Protein AF-X0VGV2-F1 (afdb_monomer_lite)

pLDDT: mean 83.49, std 17.18, range [35.47, 98.44]

InterPro domains:
  IPR028081 Leucine-binding protein domain [PF13458] (137-254)
  IPR028082 Periplasmic binding protein-like I [SSF53822] (136-254)

Secondary structure (DSSP, 8-state):
---TT-TTS-------TT-------SSS------SSS-----TTSEESPPPBT-EEEEEE-S-TTEEHHHHHHTT-TT-EEEEEEE-TTT--EEEEETT-TTT----EE-TT-EEEEEE----PPPP--TTB-SSEEEEEEEE--SHHHHHHHTHHHHHHHHHHHHHHHHH-SBTTBEEEEEEEE-TT-HHHHHHHHHIIIIIS--SEEES-B-HHHHHTTHHHHHHTT--EEEEB---THHHH-TTT-TTEEES--

Organism: NCBI:txid412755

Structure (mmCIF, N/CA/C/O backbone):
data_AF-X0VGV2-F1
#
_entry.id   AF-X0VGV2-F1
#
loop_
_atom_site.group_PDB
_atom_site.id
_atom_site.type_symbol
_atom_site.label_atom_id
_atom_site.label_alt_id
_atom_site.label_comp_id
_atom_site.label_asym_id
_atom_site.label_entity_id
_atom_site.label_seq_id
_atom_site.pdbx_PDB_ins_code
_atom_site.Cartn_x
_atom_site.Cartn_y
_atom_site.Cartn_z
_atom_site.occupancy
_atom_site.B_iso_or_equiv
_atom_site.auth_seq_id
_atom_site.auth_comp_id
_atom_site.auth_asym_id
_atom_site.auth_atom_id
_atom_site.pdbx_PDB_model_num
ATOM 1 N N . ARG A 1 1 ? -24.777 -25.780 11.618 1.00 63.53 1 ARG A N 1
ATOM 2 C CA . ARG A 1 1 ? -25.845 -24.774 11.846 1.00 63.53 1 ARG A CA 1
ATOM 3 C C . ARG A 1 1 ? -27.130 -25.496 12.262 1.00 63.53 1 ARG A C 1
ATOM 5 O O . ARG A 1 1 ? -27.441 -26.516 11.657 1.00 63.53 1 ARG A O 1
ATOM 12 N N . TYR A 1 2 ? -27.837 -25.014 13.288 1.00 70.81 2 TYR A N 1
ATOM 13 C CA . TYR A 1 2 ? -29.092 -25.603 13.784 1.00 70.81 2 TYR A CA 1
ATOM 14 C C . TYR A 1 2 ? -30.207 -24.555 13.765 1.00 70.81 2 TYR A C 1
ATOM 16 O O . TYR A 1 2 ? -30.016 -23.453 14.274 1.00 70.81 2 TYR A O 1
ATOM 24 N N . PHE A 1 3 ? -31.364 -24.909 13.208 1.00 62.25 3 PHE A N 1
ATOM 25 C CA . PHE A 1 3 ? -32.570 -24.088 13.199 1.00 62.25 3 PHE A CA 1
ATOM 26 C C . PHE A 1 3 ? -33.705 -24.861 13.876 1.00 62.25 3 PHE A C 1
ATOM 28 O O . PHE A 1 3 ? -34.103 -25.940 13.428 1.00 62.25 3 PHE A O 1
ATOM 35 N N . ARG A 1 4 ? -34.255 -24.308 14.964 1.00 69.75 4 ARG A N 1
ATOM 36 C CA . ARG A 1 4 ? -35.332 -24.959 15.722 1.00 69.75 4 ARG A CA 1
ATOM 37 C C . ARG A 1 4 ? -36.544 -25.212 14.816 1.00 69.75 4 ARG A C 1
ATOM 39 O O . ARG A 1 4 ? -37.095 -24.278 14.245 1.00 69.75 4 ARG A O 1
ATOM 46 N N . GLY A 1 5 ? -36.967 -26.474 14.709 1.00 71.75 5 GLY A N 1
ATOM 47 C CA . GLY A 1 5 ? -38.146 -26.876 13.929 1.00 71.75 5 GLY A CA 1
ATOM 48 C C . GLY A 1 5 ? -37.950 -26.915 12.408 1.00 71.75 5 GLY A C 1
ATOM 49 O O . GLY A 1 5 ? -38.933 -27.070 11.691 1.00 71.75 5 GLY A O 1
ATOM 50 N N . ARG A 1 6 ? -36.711 -26.778 11.912 1.00 72.88 6 ARG A N 1
ATOM 51 C CA . ARG A 1 6 ? -36.379 -26.782 10.477 1.00 72.88 6 ARG A CA 1
ATOM 52 C C . ARG A 1 6 ? -35.275 -27.818 10.173 1.00 72.88 6 ARG A C 1
ATOM 54 O O . ARG A 1 6 ? -34.121 -27.437 9.937 1.00 72.88 6 ARG A O 1
ATOM 61 N N . PRO A 1 7 ? -35.567 -29.131 10.266 1.00 75.00 7 PRO A N 1
ATOM 62 C CA . PRO A 1 7 ? -34.566 -30.187 10.084 1.00 75.00 7 PRO A CA 1
ATOM 63 C C . PRO A 1 7 ? -33.981 -30.231 8.663 1.00 75.00 7 PRO A C 1
ATOM 65 O O . PRO A 1 7 ? -32.850 -30.658 8.484 1.00 75.00 7 PRO A O 1
ATOM 68 N N . GLU A 1 8 ? -34.705 -29.739 7.660 1.00 68.19 8 GLU A N 1
ATOM 69 C CA . GLU A 1 8 ? -34.309 -29.755 6.249 1.00 68.19 8 GLU A CA 1
ATOM 70 C C . GLU A 1 8 ? -33.208 -28.745 5.883 1.00 68.19 8 GLU A C 1
ATOM 72 O O . GLU A 1 8 ? -32.569 -28.875 4.844 1.00 68.19 8 GLU A O 1
ATOM 77 N N . ILE A 1 9 ? -32.962 -27.754 6.745 1.00 64.50 9 ILE A N 1
ATOM 78 C CA . ILE A 1 9 ? -31.883 -26.757 6.601 1.00 64.50 9 ILE A CA 1
ATOM 79 C C . ILE A 1 9 ? -30.892 -26.788 7.774 1.00 64.50 9 ILE A C 1
ATOM 81 O O . ILE A 1 9 ? -29.965 -25.978 7.840 1.00 64.50 9 ILE A O 1
ATOM 85 N N . SER A 1 10 ? -31.086 -27.714 8.716 1.00 67.62 10 SER A N 1
ATOM 86 C CA . SER A 1 10 ? -30.201 -27.911 9.862 1.00 67.62 10 SER A CA 1
ATOM 87 C C . SER A 1 10 ? -29.190 -29.007 9.546 1.00 67.62 10 SER A C 1
ATOM 89 O O . SER A 1 10 ? -29.565 -30.133 9.246 1.00 67.62 10 SER A O 1
ATOM 91 N N . ASN A 1 11 ? -27.900 -28.690 9.643 1.00 74.00 11 ASN A N 1
ATOM 92 C CA . ASN A 1 11 ? -26.808 -29.640 9.396 1.00 74.00 11 ASN A CA 1
ATOM 93 C C . ASN A 1 11 ? -25.918 -29.881 10.627 1.00 74.00 11 ASN A C 1
ATOM 95 O O . ASN A 1 11 ? -24.907 -30.567 10.532 1.00 74.00 11 ASN A O 1
ATOM 99 N N . LEU A 1 12 ? -26.275 -29.305 11.779 1.00 73.94 12 LEU A N 1
ATOM 100 C CA . LEU A 1 12 ? -25.664 -29.618 13.070 1.00 73.94 12 LEU A CA 1
ATOM 101 C C . LEU A 1 12 ? -26.479 -30.731 13.737 1.00 73.94 12 LEU A C 1
ATOM 103 O O . LEU A 1 12 ? -27.547 -30.460 14.284 1.00 73.94 12 LEU A O 1
ATOM 107 N N . ALA A 1 13 ? -26.004 -31.971 13.624 1.00 62.53 13 ALA A N 1
ATOM 108 C CA . ALA A 1 13 ? -26.697 -33.159 14.129 1.00 62.53 13 ALA A CA 1
ATOM 109 C C . ALA A 1 13 ? -26.211 -33.601 15.522 1.00 62.53 13 ALA A C 1
ATOM 111 O O . ALA A 1 13 ? -26.979 -34.190 16.278 1.00 62.53 13 ALA A O 1
ATOM 112 N N . THR A 1 14 ? -24.959 -33.298 15.868 1.00 64.94 14 THR A N 1
ATOM 113 C CA . THR A 1 14 ? -24.331 -33.617 17.156 1.00 64.94 14 THR A CA 1
ATOM 114 C C . THR A 1 14 ? -23.501 -32.432 17.639 1.00 64.94 14 THR A C 1
ATOM 116 O O . THR A 1 14 ? -23.077 -31.594 16.840 1.00 64.94 14 THR A O 1
ATOM 119 N N . LEU A 1 15 ? -23.308 -32.354 18.954 1.00 62.09 15 LEU A N 1
ATOM 120 C CA . LEU A 1 15 ? -22.362 -31.453 19.598 1.00 62.09 15 LEU A CA 1
ATOM 121 C C . LEU A 1 15 ? -21.407 -32.306 20.418 1.00 62.09 15 LEU A C 1
ATOM 123 O O . LEU A 1 15 ? -21.842 -33.041 21.305 1.00 62.09 15 LEU A O 1
ATOM 127 N N . ASP A 1 16 ? -20.127 -32.217 20.088 1.00 60.12 16 ASP A N 1
ATOM 128 C CA . ASP A 1 16 ? -19.075 -32.925 20.801 1.00 60.12 16 ASP A CA 1
ATOM 129 C C . ASP A 1 16 ? -18.570 -32.084 21.974 1.00 60.12 16 ASP A C 1
ATOM 131 O O . ASP A 1 16 ? -18.647 -30.850 21.976 1.00 60.12 16 ASP A O 1
ATOM 135 N N . ASN A 1 17 ? -18.030 -32.760 22.985 1.00 40.38 17 ASN A N 1
ATOM 136 C CA . ASN A 1 17 ? -17.478 -32.091 24.154 1.00 40.38 17 ASN A CA 1
ATOM 137 C C . ASN A 1 17 ? -16.342 -31.132 23.734 1.00 40.38 17 ASN A C 1
ATOM 139 O O . ASN A 1 17 ? -15.403 -31.549 23.057 1.00 40.38 17 ASN A O 1
ATOM 143 N N . GLY A 1 18 ? -16.438 -29.856 24.121 1.00 39.56 18 GLY A N 1
ATOM 144 C CA . GLY A 1 18 ? -15.476 -28.804 23.758 1.00 39.56 18 GLY A CA 1
ATOM 145 C C . GLY A 1 18 ? -15.794 -28.002 22.485 1.00 39.56 18 GLY A C 1
ATOM 146 O O . GLY A 1 18 ? -15.019 -27.117 22.128 1.00 39.56 18 GLY A O 1
ATOM 147 N N . GLN A 1 19 ? -16.914 -28.253 21.796 1.00 44.44 19 GLN A N 1
ATOM 148 C CA . GLN A 1 19 ? -17.344 -27.418 20.666 1.00 44.44 19 GLN A CA 1
ATOM 149 C C . GLN A 1 19 ? -18.060 -26.139 21.136 1.00 44.44 19 GLN A C 1
ATOM 151 O O . GLN A 1 19 ? -19.092 -26.199 21.803 1.00 44.44 19 GLN A O 1
ATOM 156 N N . GLY A 1 20 ? -17.540 -24.972 20.740 1.00 46.06 20 GLY A N 1
ATOM 157 C CA . GLY A 1 20 ? -18.197 -23.676 20.941 1.00 46.06 20 GLY A CA 1
ATOM 158 C C . GLY A 1 20 ? -19.318 -23.440 19.923 1.00 46.06 20 GLY A C 1
ATOM 159 O O . GLY A 1 20 ? -19.138 -23.666 18.726 1.00 46.06 20 GLY A O 1
ATOM 160 N N . VAL A 1 21 ? -20.482 -22.973 20.384 1.00 50.34 21 VAL A N 1
ATOM 161 C CA . VAL A 1 21 ? -21.659 -22.725 19.536 1.00 50.34 21 VAL A CA 1
ATOM 162 C C . VAL A 1 21 ? -22.118 -21.282 19.690 1.00 50.34 21 VAL A C 1
ATOM 164 O O . VAL A 1 21 ? -22.370 -20.821 20.798 1.00 50.34 21 VAL A O 1
ATOM 167 N N . ILE A 1 22 ? -22.302 -20.589 18.566 1.00 50.56 22 ILE A N 1
ATOM 168 C CA . ILE A 1 22 ? -22.994 -19.297 18.533 1.00 50.56 22 ILE A CA 1
ATOM 169 C C . ILE A 1 22 ? -24.494 -19.576 18.420 1.00 50.56 22 ILE A C 1
ATOM 171 O O . ILE A 1 22 ? -24.971 -20.038 17.380 1.00 50.56 22 ILE A O 1
ATOM 175 N N . ALA A 1 23 ? -25.233 -19.318 19.498 1.00 54.75 23 ALA A N 1
ATOM 176 C CA . ALA A 1 23 ? -26.686 -19.426 19.535 1.00 54.75 23 ALA A CA 1
ATOM 177 C C . ALA A 1 23 ? -27.315 -18.030 19.419 1.00 54.75 23 ALA A C 1
ATOM 179 O O . ALA A 1 23 ? -27.226 -17.219 20.336 1.00 54.75 23 ALA A O 1
ATOM 180 N N . LEU A 1 24 ? -27.973 -17.752 18.293 1.00 50.91 24 LEU A N 1
ATOM 181 C CA . LEU A 1 24 ? -28.773 -16.539 18.120 1.00 50.91 24 LEU A CA 1
ATOM 182 C C . LEU A 1 24 ? -30.154 -16.783 18.745 1.00 50.91 24 LEU A C 1
ATOM 184 O O . LEU A 1 24 ? -31.046 -17.353 18.116 1.00 50.91 24 LEU A O 1
ATOM 188 N N . GLY A 1 25 ? -30.296 -16.443 20.025 1.00 48.75 25 GLY A N 1
ATOM 189 C CA . GLY A 1 25 ? -31.553 -16.561 20.761 1.00 48.75 25 GLY A CA 1
ATOM 190 C C . GLY A 1 25 ? -32.413 -15.304 20.637 1.00 48.75 25 GLY A C 1
ATOM 191 O O . GLY A 1 25 ? -31.921 -14.187 20.757 1.00 48.75 25 GLY A O 1
ATOM 192 N N . SER A 1 26 ? -33.725 -15.468 20.474 1.00 45.22 26 SER A N 1
ATOM 193 C CA . SER A 1 26 ? -34.682 -14.397 20.757 1.00 45.22 26 SER A CA 1
ATOM 194 C C . SER A 1 26 ? -34.851 -14.286 22.277 1.00 45.22 26 SER A C 1
ATOM 196 O O . SER A 1 26 ? -35.517 -15.132 22.867 1.00 45.22 26 SER A O 1
ATOM 198 N N . ARG A 1 27 ? -34.223 -13.265 22.878 1.00 45.03 27 ARG A N 1
ATOM 199 C CA . ARG A 1 27 ? -34.299 -12.840 24.295 1.00 45.03 27 ARG A CA 1
ATOM 200 C C . ARG A 1 27 ? -34.167 -13.961 25.348 1.00 45.03 27 ARG A C 1
ATOM 202 O O . ARG A 1 27 ? -35.147 -14.614 25.680 1.00 45.03 27 ARG A O 1
ATOM 209 N N . VAL A 1 28 ? -32.956 -14.090 25.905 1.00 38.81 28 VAL A N 1
ATOM 210 C CA . VAL A 1 28 ? -32.558 -14.281 27.327 1.00 38.81 28 VAL A CA 1
ATOM 211 C C . VAL A 1 28 ? -31.182 -14.971 27.373 1.00 38.81 28 VAL A C 1
ATOM 213 O O . VAL A 1 28 ? -30.987 -16.006 26.746 1.00 38.81 28 VAL A O 1
ATOM 216 N N . SER A 1 29 ? -30.270 -14.347 28.129 1.00 37.69 29 SER A N 1
ATOM 217 C CA . SER A 1 29 ? -28.998 -14.822 28.704 1.00 37.69 29 SER A CA 1
ATOM 218 C C . SER A 1 29 ? -28.114 -15.738 27.849 1.00 37.69 29 SER A C 1
ATOM 220 O O . SER A 1 29 ? -28.292 -16.954 27.810 1.00 37.69 29 SER A O 1
ATOM 222 N N . ALA A 1 30 ? -27.073 -15.150 27.253 1.00 38.81 30 ALA A N 1
ATOM 223 C CA . ALA A 1 30 ? -25.928 -15.901 26.755 1.00 38.81 30 ALA A CA 1
ATOM 224 C C . ALA A 1 30 ? -25.174 -16.531 27.939 1.00 38.81 30 ALA A C 1
ATOM 226 O O . ALA A 1 30 ? -24.696 -15.826 28.824 1.00 38.81 30 ALA A O 1
ATOM 227 N N . ALA A 1 31 ? -25.075 -17.858 27.948 1.00 35.47 31 ALA A N 1
ATOM 228 C CA . ALA A 1 31 ? -24.079 -18.581 28.723 1.00 35.47 31 ALA A CA 1
ATOM 229 C C . ALA A 1 31 ? -23.000 -19.047 27.741 1.00 35.47 31 ALA A C 1
ATOM 231 O O . ALA A 1 31 ? -23.258 -19.934 26.927 1.00 35.47 31 ALA A O 1
ATOM 232 N N . SER A 1 32 ? -21.813 -18.440 27.787 1.00 40.12 32 SER A N 1
ATOM 233 C CA . SER A 1 32 ? -20.604 -19.076 27.267 1.00 40.12 32 SER A CA 1
ATOM 234 C C . SER A 1 32 ? -19.880 -19.740 28.438 1.00 40.12 32 SER A C 1
ATOM 236 O O . SER A 1 32 ? -19.826 -19.206 29.542 1.00 40.12 32 SER A O 1
ATOM 238 N N . ILE A 1 33 ? -19.377 -20.949 28.212 1.00 37.91 33 ILE A N 1
ATOM 239 C CA . ILE A 1 33 ? -18.476 -21.653 29.126 1.00 37.91 33 ILE A CA 1
ATOM 240 C C . ILE A 1 33 ? -17.206 -21.873 28.321 1.00 37.91 33 ILE A C 1
ATOM 242 O O . ILE A 1 33 ? -17.217 -22.634 27.354 1.00 37.91 33 ILE A O 1
ATOM 246 N N . VAL A 1 34 ? -16.134 -21.176 28.685 1.00 36.59 34 VAL A N 1
ATOM 247 C CA . VAL A 1 34 ? -14.794 -21.439 28.164 1.00 36.59 34 VAL A CA 1
ATOM 248 C C . VAL A 1 34 ? -13.894 -21.687 29.368 1.00 36.59 34 VAL A C 1
ATOM 250 O O . VAL A 1 34 ? -13.541 -20.755 30.078 1.00 36.59 34 VAL A O 1
ATOM 253 N N . ASN A 1 35 ? -13.525 -22.961 29.543 1.00 36.19 35 ASN A N 1
ATOM 254 C CA . ASN A 1 35 ? -12.586 -23.500 30.533 1.00 36.19 35 ASN A CA 1
ATOM 255 C C . ASN A 1 35 ? -13.030 -23.385 32.006 1.00 36.19 35 ASN A C 1
ATOM 257 O O . ASN A 1 35 ? -13.798 -22.511 32.375 1.00 36.19 35 ASN A O 1
ATOM 261 N N . ASP A 1 36 ? -12.546 -24.297 32.852 1.00 37.59 36 ASP A N 1
ATOM 262 C CA . ASP A 1 36 ? -12.883 -24.442 34.283 1.00 37.59 36 ASP A CA 1
ATOM 263 C C . ASP A 1 36 ? -12.495 -23.239 35.187 1.00 37.59 36 ASP A C 1
ATOM 265 O O . ASP A 1 36 ? -12.434 -23.372 36.410 1.00 37.59 36 ASP A O 1
ATOM 269 N N . GLU A 1 37 ? -12.246 -22.050 34.628 1.00 38.56 37 GLU A N 1
ATOM 270 C CA . GLU A 1 37 ? -12.210 -20.807 35.400 1.00 38.56 37 GLU A CA 1
ATOM 271 C C . GLU A 1 37 ? -13.600 -20.153 35.391 1.00 38.56 37 GLU A C 1
ATOM 273 O O . GLU A 1 37 ? -14.218 -20.019 34.333 1.00 38.56 37 GLU A O 1
ATOM 278 N N . PRO A 1 38 ? -14.128 -19.713 36.549 1.00 40.09 38 PRO A N 1
ATOM 279 C CA . PRO A 1 38 ? -15.381 -18.977 36.565 1.00 40.09 38 PRO A CA 1
ATOM 280 C C . PRO A 1 38 ? -15.227 -17.729 35.695 1.00 40.09 38 PRO A C 1
ATOM 282 O O . PRO A 1 38 ? -14.275 -16.967 35.879 1.00 40.09 38 PRO A O 1
ATOM 285 N N . LEU A 1 39 ? -16.183 -17.519 34.776 1.00 43.16 39 LEU A N 1
ATOM 286 C CA . LEU A 1 39 ? -16.395 -16.242 34.094 1.00 43.16 39 LEU A CA 1
ATOM 287 C C . LEU A 1 39 ? -16.129 -15.132 35.111 1.00 43.16 39 LEU A C 1
ATOM 289 O O . LEU A 1 39 ? -16.833 -15.047 36.124 1.00 43.16 39 LEU A O 1
ATOM 293 N N . ARG A 1 40 ? -15.103 -14.304 34.885 1.00 45.56 40 ARG A N 1
ATOM 294 C CA . ARG A 1 40 ? -14.938 -13.074 35.660 1.00 45.56 40 ARG A CA 1
ATOM 295 C C . ARG A 1 40 ? -16.117 -12.183 35.293 1.00 45.56 40 ARG A C 1
ATOM 297 O O . ARG A 1 40 ? -16.042 -11.397 34.358 1.00 45.56 40 ARG A O 1
ATOM 304 N N . ALA A 1 41 ? -17.234 -12.369 35.987 1.00 43.00 41 ALA A N 1
ATOM 305 C CA . ALA A 1 41 ? -18.396 -11.516 35.888 1.00 43.00 41 ALA A CA 1
ATOM 306 C C . ALA A 1 41 ? -17.982 -10.141 36.415 1.00 43.00 41 ALA A C 1
ATOM 308 O O . ALA A 1 41 ? -18.003 -9.887 37.620 1.00 43.00 41 ALA A O 1
ATOM 309 N N . ALA A 1 42 ? -17.542 -9.262 35.519 1.00 51.00 42 ALA A N 1
ATOM 310 C CA . ALA A 1 42 ? -17.493 -7.850 35.824 1.00 51.00 42 ALA A CA 1
ATOM 311 C C . ALA A 1 42 ? -18.952 -7.411 35.968 1.00 51.00 42 ALA A C 1
ATOM 313 O O . ALA A 1 42 ? -19.702 -7.421 34.998 1.00 51.00 42 ALA A O 1
ATOM 314 N N . ALA A 1 43 ? -19.373 -7.068 37.187 1.00 56.94 43 ALA A N 1
ATOM 315 C CA . ALA A 1 43 ? -20.744 -6.630 37.467 1.00 56.94 43 ALA A CA 1
ATOM 316 C C . ALA A 1 43 ? -21.156 -5.362 36.682 1.00 56.94 43 ALA A C 1
ATOM 318 O O . ALA A 1 43 ? -22.321 -4.996 36.721 1.00 56.94 43 ALA A O 1
ATOM 319 N N . ASN A 1 44 ? -20.199 -4.721 35.999 1.00 76.75 44 ASN A N 1
ATOM 320 C CA . ASN A 1 44 ? -20.356 -3.682 34.985 1.00 76.75 44 ASN A CA 1
ATOM 321 C C . ASN A 1 44 ? -19.102 -3.696 34.093 1.00 76.75 44 ASN A C 1
ATOM 323 O O . ASN A 1 44 ? -18.121 -3.010 34.388 1.00 76.75 44 ASN A O 1
ATOM 327 N N . GLY A 1 45 ? -19.082 -4.532 33.056 1.00 85.25 45 GLY A N 1
ATOM 328 C CA . GLY A 1 45 ? -17.921 -4.633 32.174 1.00 85.25 45 GLY A CA 1
ATOM 329 C C . GLY A 1 45 ? -18.064 -5.661 31.060 1.00 85.25 45 GLY A C 1
ATOM 330 O O . GLY A 1 45 ? -19.110 -6.292 30.897 1.00 85.25 45 GLY A O 1
ATOM 331 N N . MET A 1 46 ? -16.995 -5.820 30.285 1.00 86.00 46 MET A N 1
ATOM 332 C CA . MET A 1 46 ? -16.919 -6.804 29.218 1.00 86.00 46 MET A CA 1
ATOM 333 C C . MET A 1 46 ? -16.720 -8.212 29.785 1.00 86.00 46 MET A C 1
ATOM 335 O O . MET A 1 46 ? -15.834 -8.457 30.606 1.00 86.00 46 MET A O 1
ATOM 339 N N . LEU A 1 47 ? -17.544 -9.147 29.324 1.00 83.81 47 LEU A N 1
ATOM 340 C CA . LEU A 1 47 ? -17.427 -10.570 29.618 1.00 83.81 47 LEU A CA 1
ATOM 341 C C . LEU A 1 47 ? -16.649 -11.257 28.494 1.00 83.81 47 LEU A C 1
ATOM 343 O O . LEU A 1 47 ? -16.879 -10.946 27.330 1.00 83.81 47 LEU A O 1
ATOM 347 N N . ASP A 1 48 ? -15.784 -12.211 28.846 1.00 80.38 48 ASP A N 1
ATOM 348 C CA . ASP A 1 48 ? -14.946 -12.982 27.906 1.00 80.38 48 ASP A CA 1
ATOM 349 C C . ASP A 1 48 ? -13.990 -12.115 27.062 1.00 80.38 48 ASP A C 1
ATOM 351 O O . ASP A 1 48 ? -13.932 -12.185 25.834 1.00 80.38 48 ASP A O 1
ATOM 355 N N . CYS A 1 49 ? -13.235 -11.250 27.744 1.00 84.44 49 CYS A N 1
ATOM 356 C CA . CYS A 1 49 ? -12.208 -10.420 27.121 1.00 84.44 49 CYS A CA 1
ATOM 357 C C . CYS A 1 49 ? -11.197 -11.253 26.314 1.00 84.44 49 CYS A C 1
ATOM 359 O O . CYS A 1 49 ? -10.733 -12.293 26.794 1.00 84.44 49 CYS A O 1
ATOM 361 N N . PRO A 1 50 ? -10.798 -10.793 25.114 1.00 82.75 50 PRO A N 1
ATOM 362 C CA . PRO A 1 50 ? -9.907 -11.561 24.264 1.00 82.75 50 PRO A CA 1
ATOM 363 C C . PRO A 1 50 ? -8.500 -11.666 24.853 1.00 82.75 50 PRO A C 1
ATOM 365 O O . PRO A 1 50 ? -7.961 -10.722 25.428 1.00 82.75 50 PRO A O 1
ATOM 368 N N . GLN A 1 51 ? -7.871 -12.820 24.643 1.00 78.44 51 GLN A N 1
ATOM 369 C CA . GLN A 1 51 ? -6.444 -12.988 24.903 1.00 78.44 51 GLN A CA 1
ATOM 370 C C . GLN A 1 51 ? -5.613 -12.306 23.809 1.00 78.44 51 GLN A C 1
ATOM 372 O O . GLN A 1 51 ? -6.056 -12.168 22.667 1.00 78.4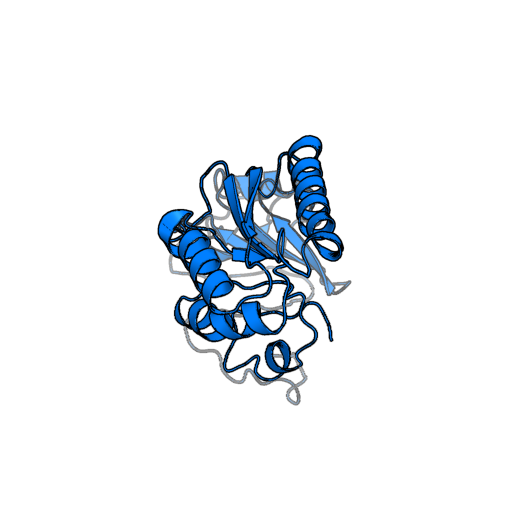4 51 GLN A O 1
ATOM 377 N N . ALA A 1 52 ? -4.373 -11.944 24.138 1.00 80.12 52 ALA A N 1
ATOM 378 C CA . ALA A 1 52 ? -3.445 -11.316 23.202 1.00 80.12 52 ALA A CA 1
ATOM 379 C C . ALA A 1 52 ? -3.318 -12.108 21.884 1.00 80.12 52 ALA A C 1
ATOM 381 O O . ALA A 1 52 ? -2.962 -13.290 21.879 1.00 80.12 52 ALA A O 1
ATOM 382 N N . GLY A 1 53 ? -3.629 -11.461 20.757 1.00 76.19 53 GLY A N 1
ATOM 383 C CA . GLY A 1 53 ? -3.567 -12.054 19.418 1.00 76.19 53 GLY A CA 1
ATOM 384 C C . GLY A 1 53 ? -4.601 -13.153 19.147 1.00 76.19 53 GLY A C 1
ATOM 385 O O . GLY A 1 53 ? -4.461 -13.888 18.166 1.00 76.19 53 GLY A O 1
ATOM 386 N N . LYS A 1 54 ? -5.616 -13.310 20.004 1.00 79.56 54 LYS A N 1
ATOM 387 C CA . LYS A 1 54 ? -6.692 -14.298 19.853 1.00 79.56 54 LYS A CA 1
ATOM 388 C C . LYS A 1 54 ? -8.043 -13.612 19.706 1.00 79.56 54 LYS A C 1
ATOM 390 O O . LYS A 1 54 ? -8.291 -12.553 20.277 1.00 79.56 54 LYS A O 1
ATOM 395 N N . TRP A 1 55 ? -8.914 -14.250 18.933 1.00 82.88 55 TRP A N 1
ATOM 396 C CA . TRP A 1 55 ? -10.317 -13.871 18.836 1.00 82.88 55 TRP A CA 1
ATOM 397 C C . TRP A 1 55 ? -11.096 -14.445 20.018 1.00 82.88 55 TRP A C 1
ATOM 399 O O . TRP A 1 55 ? -10.906 -15.612 20.361 1.00 82.88 55 TRP A O 1
ATOM 409 N N . ALA A 1 56 ? -11.993 -13.646 20.586 1.00 80.12 56 ALA A N 1
ATOM 410 C CA . ALA A 1 56 ? -12.979 -14.073 21.571 1.00 80.12 56 ALA A CA 1
ATOM 411 C C . ALA A 1 56 ? -14.371 -13.550 21.202 1.00 80.12 56 ALA A C 1
ATOM 413 O O . ALA A 1 56 ? -14.515 -12.584 20.443 1.00 80.12 56 ALA A O 1
ATOM 414 N N . ILE A 1 57 ? -15.395 -14.215 21.732 1.00 84.00 57 ILE A N 1
ATOM 415 C CA . ILE A 1 57 ? -16.780 -13.763 21.630 1.00 84.00 57 ILE A CA 1
ATOM 416 C C . ILE A 1 57 ? -17.122 -13.131 22.967 1.00 84.00 57 ILE A C 1
ATOM 418 O O . ILE A 1 57 ? -17.417 -13.829 23.930 1.00 84.00 57 ILE A O 1
ATOM 422 N N . ALA A 1 58 ? -17.089 -11.808 23.001 1.0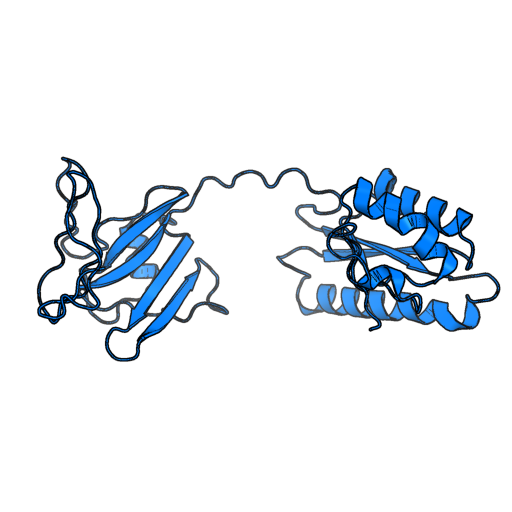0 85.31 58 ALA A N 1
ATOM 423 C CA . ALA A 1 58 ? -17.304 -11.053 24.218 1.00 85.31 58 ALA A CA 1
ATOM 424 C C . ALA A 1 58 ? -18.740 -10.516 24.292 1.00 85.31 58 ALA A C 1
ATOM 426 O O . ALA A 1 58 ? -19.440 -10.400 23.279 1.00 85.31 58 ALA A O 1
ATOM 427 N N . VAL A 1 59 ? -19.195 -10.202 25.503 1.00 88.31 59 VAL A N 1
ATOM 428 C CA . VAL A 1 59 ? -20.526 -9.629 25.747 1.00 88.31 59 VAL A CA 1
ATOM 429 C C . VAL A 1 59 ? -20.392 -8.418 26.653 1.00 88.31 59 VAL A C 1
ATOM 431 O O . VAL A 1 59 ? -19.825 -8.516 27.741 1.00 88.31 59 VAL A O 1
ATOM 434 N N . TRP A 1 60 ? -20.945 -7.283 26.230 1.00 89.88 60 TRP A N 1
ATOM 435 C CA . TRP A 1 60 ? -21.033 -6.112 27.096 1.00 89.88 60 TRP A CA 1
ATOM 436 C C . TRP A 1 60 ? -22.132 -6.315 28.140 1.00 89.88 60 TRP A C 1
ATOM 438 O O . TRP A 1 60 ? -23.280 -6.550 27.776 1.00 89.88 60 TRP A O 1
ATOM 448 N N . ALA A 1 61 ? -21.796 -6.225 29.427 1.00 87.31 61 ALA A N 1
ATOM 449 C CA . ALA A 1 61 ? -22.748 -6.380 30.532 1.00 87.31 61 ALA A CA 1
ATOM 450 C C . ALA A 1 61 ? -22.927 -5.093 31.363 1.00 87.31 61 ALA A C 1
ATOM 452 O O . ALA A 1 61 ? -23.331 -5.167 32.521 1.00 87.31 61 ALA A O 1
ATOM 453 N N . GLY A 1 62 ? -22.580 -3.928 30.804 1.00 86.19 62 GLY A N 1
ATOM 454 C CA . GLY A 1 62 ? -22.793 -2.620 31.433 1.00 86.19 62 GLY A CA 1
ATOM 455 C C . GLY A 1 62 ? -23.985 -1.858 30.849 1.00 86.19 62 GLY A C 1
ATOM 456 O O . GLY A 1 62 ? -24.871 -2.445 30.228 1.00 86.19 62 GLY A O 1
ATOM 457 N N . ASP A 1 63 ? -23.996 -0.539 31.048 1.00 92.00 63 ASP A N 1
ATOM 458 C CA . ASP A 1 63 ? -25.108 0.332 30.658 1.00 92.00 63 ASP A CA 1
ATOM 459 C C . ASP A 1 63 ? -25.288 0.426 29.134 1.00 92.00 63 ASP A C 1
ATOM 461 O O . ASP A 1 63 ? -24.326 0.342 28.359 1.00 92.00 63 ASP A O 1
ATOM 465 N N . ASP A 1 64 ? -26.537 0.637 28.712 1.00 90.00 64 ASP A N 1
ATOM 466 C CA . ASP A 1 64 ? -26.877 0.905 27.316 1.00 90.00 64 ASP A CA 1
ATOM 467 C C . ASP A 1 64 ? -26.227 2.202 26.820 1.00 90.00 64 ASP A C 1
ATOM 469 O O . ASP A 1 64 ? -26.157 3.197 27.543 1.00 90.00 64 ASP A O 1
ATOM 473 N N . GLY A 1 65 ? -25.787 2.213 25.561 1.00 91.50 65 GLY A N 1
ATOM 474 C CA . GLY A 1 65 ? -25.167 3.389 24.956 1.00 91.50 65 GLY A CA 1
ATOM 475 C C . GLY A 1 65 ? -23.775 3.730 25.501 1.00 91.50 65 GLY A C 1
ATOM 476 O O . GLY A 1 65 ? -23.315 4.853 25.291 1.00 91.50 65 GLY A O 1
ATOM 477 N N . THR A 1 66 ? -23.099 2.796 26.180 1.00 94.75 66 THR A N 1
ATOM 478 C CA . THR A 1 66 ? -21.719 3.008 26.645 1.00 94.75 66 THR A CA 1
ATOM 479 C C . THR A 1 66 ? -20.794 3.170 25.444 1.00 94.75 66 THR A C 1
ATOM 481 O O . THR A 1 66 ? -20.877 2.388 24.495 1.00 94.75 66 THR A O 1
ATOM 484 N N . ASP A 1 67 ? -19.904 4.162 25.487 1.00 95.19 67 ASP A N 1
ATOM 485 C CA . ASP A 1 67 ? -18.895 4.358 24.447 1.00 95.19 67 ASP A CA 1
ATOM 486 C C . ASP A 1 67 ? -18.059 3.082 24.249 1.00 95.19 67 ASP A C 1
ATOM 488 O O . ASP A 1 67 ? -17.663 2.412 25.206 1.00 95.19 67 ASP A O 1
ATOM 492 N N . THR A 1 68 ? -17.821 2.715 22.990 1.00 93.50 68 THR A N 1
ATOM 493 C CA . THR A 1 68 ? -17.191 1.427 22.660 1.00 93.50 68 THR A CA 1
ATOM 494 C C . THR A 1 68 ? -15.759 1.327 23.189 1.00 93.50 68 THR A C 1
ATOM 496 O O . THR A 1 68 ? -15.353 0.265 23.661 1.00 93.50 68 THR A O 1
ATOM 499 N N . GLU A 1 69 ? -15.004 2.427 23.177 1.00 91.69 69 GLU A N 1
ATOM 500 C CA . GLU A 1 69 ? -13.639 2.463 23.704 1.00 91.69 69 GLU A CA 1
ATOM 501 C C . GLU A 1 69 ? -13.646 2.346 25.233 1.00 91.69 69 GLU A C 1
ATOM 503 O O . GLU A 1 69 ? -12.890 1.554 25.803 1.00 91.69 69 GLU A O 1
ATOM 508 N N . GLN A 1 70 ? -14.581 3.033 25.896 1.00 91.44 70 GLN A N 1
ATOM 509 C CA . GLN A 1 70 ? -14.789 2.896 27.339 1.00 91.44 70 GLN A CA 1
ATOM 510 C C . GLN A 1 70 ? -15.173 1.461 27.737 1.00 91.44 70 GLN A C 1
ATOM 512 O O . GLN A 1 70 ? -14.673 0.939 28.736 1.00 91.44 70 GLN A O 1
ATOM 517 N N . ALA A 1 71 ? -16.038 0.805 26.963 1.00 92.38 71 ALA A N 1
ATOM 518 C CA . ALA A 1 71 ? -16.428 -0.577 27.212 1.00 92.38 71 ALA A CA 1
ATOM 519 C C . ALA A 1 71 ? -15.238 -1.541 27.059 1.00 92.38 71 ALA A C 1
ATOM 521 O O . ALA A 1 71 ? -15.041 -2.414 27.908 1.00 92.38 71 ALA A O 1
ATOM 522 N N . PHE A 1 72 ? -14.402 -1.368 26.030 1.00 91.44 72 PHE A N 1
ATOM 523 C CA . PHE A 1 72 ? -13.211 -2.202 25.818 1.00 91.44 72 PHE A CA 1
ATOM 524 C C . PHE A 1 72 ? -12.106 -1.973 26.842 1.00 91.44 72 PHE A C 1
ATOM 526 O O . PHE A 1 72 ? -11.422 -2.932 27.196 1.00 91.44 72 PHE A O 1
ATOM 533 N N . ALA A 1 73 ? -11.994 -0.771 27.409 1.00 89.56 73 ALA A N 1
ATOM 534 C CA . ALA A 1 73 ? -11.061 -0.495 28.501 1.00 89.56 73 ALA A CA 1
ATOM 535 C C . ALA A 1 73 ? -11.317 -1.367 29.749 1.00 89.56 73 ALA A C 1
ATOM 537 O O . ALA A 1 73 ? -10.405 -1.601 30.542 1.00 89.56 73 ALA A O 1
ATOM 538 N N . THR A 1 74 ? -12.527 -1.921 29.915 1.00 89.88 74 THR A N 1
ATOM 539 C CA . THR A 1 74 ? -12.827 -2.859 31.014 1.00 89.88 74 THR A CA 1
ATOM 540 C C . THR A 1 74 ? -12.097 -4.204 30.895 1.00 89.88 74 THR A C 1
ATOM 542 O O . THR A 1 74 ? -11.960 -4.906 31.896 1.00 89.88 74 THR A O 1
ATOM 545 N N . CYS A 1 75 ? -11.566 -4.538 29.714 1.00 84.44 75 CYS A N 1
ATOM 546 C CA . CYS A 1 75 ? -10.690 -5.693 29.501 1.00 84.44 75 CYS A CA 1
ATOM 547 C C . CYS A 1 75 ? -9.224 -5.448 29.898 1.00 84.44 75 CYS A C 1
ATOM 549 O O . CYS A 1 75 ? -8.416 -6.375 29.838 1.00 84.44 75 CYS A O 1
ATOM 551 N N . GLY A 1 76 ? -8.883 -4.225 30.312 1.00 79.50 76 GLY A N 1
ATOM 552 C CA . GLY A 1 76 ? -7.514 -3.737 30.450 1.00 79.50 76 GLY A CA 1
ATOM 553 C C . GLY A 1 76 ? -7.193 -2.712 29.362 1.00 79.50 76 GLY A C 1
ATOM 554 O O . GLY A 1 76 ? -7.775 -2.744 28.275 1.00 79.50 76 GLY A O 1
ATOM 555 N N . GLU A 1 77 ? -6.280 -1.786 29.661 1.00 68.75 77 GLU A N 1
ATOM 556 C CA . GLU A 1 77 ? -5.805 -0.809 28.676 1.00 68.75 77 GLU A CA 1
ATOM 557 C C . GLU A 1 77 ? -5.268 -1.535 27.436 1.00 68.75 77 GLU A C 1
ATOM 559 O O . GLU A 1 77 ? -4.521 -2.506 27.552 1.00 68.75 77 GLU A O 1
ATOM 564 N N . GLU A 1 78 ? -5.706 -1.090 26.255 1.00 69.19 78 GLU A N 1
ATOM 565 C CA . GLU A 1 78 ? -5.312 -1.649 24.954 1.00 69.19 78 GLU A CA 1
ATOM 566 C C . GLU A 1 78 ? -5.569 -3.160 24.798 1.00 69.19 78 GLU A C 1
ATOM 568 O O . GLU A 1 78 ? -4.937 -3.825 23.989 1.00 69.19 78 GLU A O 1
ATOM 573 N N . ALA A 1 79 ? -6.514 -3.748 25.534 1.00 80.00 79 ALA A N 1
ATOM 574 C CA . ALA A 1 79 ? -6.758 -5.185 25.423 1.00 80.00 79 ALA A CA 1
ATOM 575 C C . ALA A 1 79 ? -7.359 -5.594 24.065 1.00 80.00 79 ALA A C 1
ATOM 577 O O . ALA A 1 79 ? -7.138 -6.718 23.622 1.00 80.00 79 ALA A O 1
ATOM 578 N N .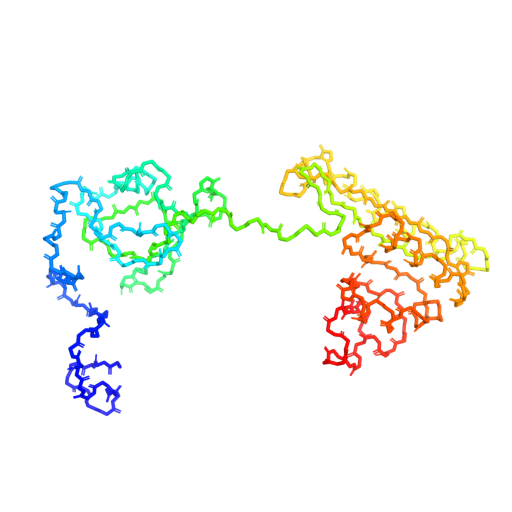 VAL A 1 80 ? -8.096 -4.704 23.390 1.00 89.50 80 VAL A N 1
ATOM 579 C CA . VAL A 1 80 ? -8.837 -4.986 22.147 1.00 89.50 80 VAL A CA 1
ATOM 580 C C . VAL A 1 80 ? -8.299 -4.132 21.000 1.00 89.50 80 VAL A C 1
ATOM 582 O O . VAL A 1 80 ? -8.236 -2.913 21.114 1.00 89.50 80 VAL A O 1
ATOM 585 N N . THR A 1 81 ? -7.952 -4.755 19.868 1.00 91.62 81 THR A N 1
ATOM 586 C CA . THR A 1 81 ? -7.484 -4.041 18.659 1.00 91.62 81 THR A CA 1
ATOM 587 C C . THR A 1 81 ? -8.580 -3.858 17.610 1.00 91.62 81 THR A C 1
ATOM 589 O O . THR A 1 81 ? -8.638 -2.833 16.929 1.00 91.62 81 THR A O 1
ATOM 592 N N . VAL A 1 82 ? -9.472 -4.843 17.491 1.00 93.00 82 VAL A N 1
ATOM 593 C CA . VAL A 1 82 ? -10.560 -4.872 16.511 1.00 93.00 82 VAL A CA 1
ATOM 594 C C . VAL A 1 82 ? -11.773 -5.528 17.148 1.00 93.00 82 VAL A C 1
ATOM 596 O O . VAL A 1 82 ? -11.630 -6.537 17.837 1.00 93.00 82 VAL A O 1
ATOM 599 N N . ALA A 1 83 ? -12.964 -5.002 16.875 1.00 94.31 83 ALA A N 1
ATOM 600 C CA . ALA A 1 83 ? -14.215 -5.644 17.249 1.00 94.31 83 ALA A CA 1
ATOM 601 C C . ALA A 1 83 ? -15.266 -5.536 16.142 1.00 94.31 83 ALA A C 1
ATOM 603 O O . ALA A 1 83 ? -15.347 -4.529 15.438 1.00 94.31 83 ALA A O 1
ATOM 604 N N . TYR A 1 84 ? -16.097 -6.569 16.023 1.00 93.62 84 TYR A N 1
ATOM 605 C CA . TYR A 1 84 ? -17.248 -6.609 15.129 1.00 93.62 84 TYR A CA 1
ATOM 606 C C . TYR A 1 84 ? -18.517 -6.942 15.903 1.00 93.62 84 TYR A C 1
ATOM 608 O O . TYR A 1 84 ? -18.506 -7.783 16.800 1.00 93.62 84 TYR A O 1
ATOM 616 N N . SER A 1 85 ? -19.626 -6.322 15.519 1.00 92.69 85 SER A N 1
ATOM 617 C CA . SER A 1 85 ? -20.959 -6.656 16.012 1.00 92.69 85 SER A CA 1
ATOM 618 C C . SER A 1 85 ? -21.928 -6.719 14.841 1.00 92.69 85 SER A C 1
ATOM 620 O O . SER A 1 85 ? -21.753 -6.022 13.842 1.00 92.69 85 SER A O 1
ATOM 622 N N . ILE A 1 86 ? -22.944 -7.564 14.959 1.00 88.25 86 ILE A N 1
ATOM 623 C CA . ILE A 1 86 ? -24.042 -7.630 14.002 1.00 88.25 86 ILE A CA 1
ATOM 624 C C . ILE A 1 86 ? -25.321 -7.239 14.727 1.00 88.25 86 ILE A C 1
ATOM 626 O O . ILE A 1 86 ? -25.644 -7.794 15.778 1.00 88.25 86 ILE A O 1
ATOM 630 N N . ASP A 1 87 ? -26.041 -6.274 14.171 1.00 81.44 87 ASP A N 1
ATOM 631 C CA . ASP A 1 87 ? -27.352 -5.913 14.689 1.00 81.44 87 ASP A CA 1
ATOM 632 C C . ASP A 1 87 ? -28.357 -7.024 14.328 1.00 81.44 87 ASP A C 1
ATOM 634 O O . ASP A 1 87 ? -28.471 -7.395 13.155 1.00 81.44 87 ASP A O 1
ATOM 638 N N . PRO A 1 88 ? -29.059 -7.613 15.310 1.00 75.75 88 PRO A N 1
ATOM 639 C CA . PRO A 1 88 ? -29.916 -8.770 15.069 1.00 75.75 88 PRO A CA 1
ATOM 640 C C . PRO A 1 88 ? -31.177 -8.430 14.265 1.00 75.75 88 PRO A C 1
ATOM 642 O O . PRO A 1 88 ? -31.712 -9.311 13.590 1.00 75.75 88 PRO A O 1
ATOM 645 N N . ASP A 1 89 ? -31.640 -7.182 14.301 1.00 79.81 89 ASP A N 1
ATOM 646 C CA . ASP A 1 89 ? -32.877 -6.763 13.643 1.00 79.81 89 ASP A CA 1
ATOM 647 C C . ASP A 1 89 ? -32.617 -6.378 12.180 1.00 79.81 89 ASP A C 1
ATOM 649 O O . ASP A 1 89 ? -33.367 -6.748 11.276 1.00 79.81 89 ASP A O 1
ATOM 653 N N . THR A 1 90 ? -31.519 -5.667 11.933 1.00 86.44 90 THR A N 1
ATOM 654 C CA . THR A 1 90 ? -31.156 -5.116 10.620 1.00 86.44 90 THR A CA 1
ATOM 655 C C . THR A 1 90 ? -30.120 -5.948 9.870 1.00 86.44 90 THR A C 1
ATOM 657 O O . THR A 1 90 ? -29.953 -5.762 8.666 1.00 86.44 90 THR A O 1
ATOM 660 N N . GLN A 1 91 ? -29.426 -6.865 10.555 1.00 83.19 91 GLN A N 1
ATOM 661 C CA . GLN A 1 91 ? -28.307 -7.657 10.025 1.00 83.19 91 GLN A CA 1
ATOM 662 C C . GLN A 1 91 ? -27.116 -6.806 9.543 1.00 83.19 91 GLN A C 1
ATOM 664 O O . GLN A 1 91 ? -26.250 -7.291 8.809 1.00 83.19 91 GLN A O 1
ATOM 669 N N . LEU A 1 92 ? -27.054 -5.534 9.949 1.00 85.38 92 LEU A N 1
ATOM 670 C CA . LEU A 1 92 ? -25.951 -4.643 9.617 1.00 85.38 92 LEU A CA 1
ATOM 671 C C . LEU A 1 92 ? -24.717 -4.973 10.453 1.00 85.38 92 LEU A C 1
ATOM 673 O O . LEU A 1 92 ? -24.800 -5.229 11.655 1.00 85.38 92 LEU A O 1
ATOM 677 N N . TRP A 1 93 ? -23.562 -4.929 9.793 1.00 89.94 93 TRP A N 1
ATOM 678 C CA . TRP A 1 93 ? -22.268 -5.114 10.432 1.00 89.94 93 TRP A CA 1
ATOM 679 C C . TRP A 1 93 ? -21.722 -3.784 10.931 1.00 89.94 93 TRP A C 1
ATOM 681 O O . TRP A 1 93 ? -21.542 -2.824 10.173 1.00 89.94 93 TRP A O 1
ATOM 691 N N . PHE A 1 94 ? -21.392 -3.777 12.210 1.00 94.19 94 PHE A N 1
ATOM 692 C CA . PHE A 1 94 ? -20.688 -2.709 12.884 1.00 94.19 94 PHE A CA 1
ATOM 693 C C . PHE A 1 94 ? -19.272 -3.173 13.208 1.00 94.19 94 PHE A C 1
ATOM 695 O O . PHE A 1 94 ? -19.031 -4.345 13.503 1.00 94.19 94 PHE A O 1
ATOM 702 N N . ARG A 1 95 ? -18.319 -2.253 13.115 1.00 95.12 95 ARG A N 1
ATOM 703 C CA . ARG A 1 95 ? -16.895 -2.496 13.309 1.00 95.12 95 ARG A CA 1
ATOM 704 C C . ARG A 1 95 ? -16.274 -1.368 14.114 1.00 95.12 95 ARG A C 1
ATOM 706 O O . ARG A 1 95 ? -16.639 -0.202 13.951 1.00 95.12 95 ARG A O 1
ATOM 713 N N . TRP A 1 96 ? -15.301 -1.727 14.927 1.00 95.88 96 TRP A N 1
ATOM 714 C CA . TRP A 1 96 ? -14.477 -0.805 15.687 1.00 95.88 96 TRP A CA 1
ATOM 715 C C . TRP A 1 96 ? -13.010 -1.199 15.543 1.00 95.88 96 TRP A C 1
ATOM 717 O O . TRP A 1 96 ? -12.678 -2.387 15.560 1.00 95.88 96 TRP A O 1
ATOM 727 N N . PHE A 1 97 ? -12.151 -0.196 15.405 1.00 93.00 97 PHE A N 1
ATOM 728 C CA . PHE A 1 97 ? -10.703 -0.319 15.305 1.00 93.00 97 PHE A CA 1
ATOM 729 C C . PHE A 1 97 ? -10.057 0.655 16.292 1.00 93.00 97 PHE A C 1
ATOM 731 O O . PHE A 1 97 ? -10.335 1.858 16.242 1.00 93.00 97 PHE A O 1
ATOM 738 N N . ALA A 1 98 ? -9.174 0.146 17.152 1.00 89.69 98 ALA A N 1
ATOM 739 C CA . ALA A 1 98 ? -8.487 0.951 18.158 1.00 89.69 98 ALA A CA 1
ATOM 740 C C . ALA A 1 98 ? -7.750 2.139 17.517 1.00 89.69 98 ALA A C 1
ATOM 742 O O . ALA A 1 98 ? -6.971 1.958 16.580 1.00 89.69 98 ALA A O 1
ATOM 743 N N . GLY A 1 99 ? -8.022 3.359 17.997 1.00 85.56 99 GLY A N 1
ATOM 744 C CA . GLY A 1 99 ? -7.399 4.593 17.502 1.00 85.56 99 GLY A CA 1
ATOM 745 C C . GLY A 1 99 ? -7.756 4.992 16.061 1.00 85.56 99 GLY A C 1
ATOM 746 O O . GLY A 1 99 ? -7.066 5.830 15.482 1.00 85.56 99 GLY A O 1
ATOM 747 N N . ARG A 1 100 ? -8.793 4.394 15.451 1.00 89.62 100 ARG A N 1
ATOM 748 C CA . ARG A 1 100 ? -9.176 4.636 14.044 1.00 89.62 100 ARG A CA 1
ATOM 749 C C . ARG A 1 100 ? -10.667 4.998 13.912 1.00 89.62 100 ARG A C 1
ATOM 751 O O . ARG A 1 100 ? -11.456 4.200 13.382 1.00 89.62 100 ARG A O 1
ATOM 758 N N . PRO A 1 101 ? -11.100 6.173 14.410 1.00 88.81 101 PRO A N 1
ATOM 759 C CA . PRO A 1 101 ? -12.501 6.597 14.346 1.00 88.81 101 PRO A CA 1
ATOM 760 C C . PRO A 1 101 ? -13.008 6.783 12.907 1.00 88.81 101 PRO A C 1
ATOM 762 O O . PRO A 1 101 ? -14.191 6.602 12.646 1.00 88.81 101 PRO A O 1
ATOM 765 N N . GLU A 1 102 ? -12.128 7.078 11.949 1.00 85.75 102 GLU A N 1
ATOM 766 C CA . GLU A 1 102 ? -12.466 7.323 10.543 1.00 85.75 102 GLU A CA 1
ATOM 767 C C . GLU A 1 102 ? -12.988 6.084 9.797 1.00 85.75 102 GLU A C 1
ATOM 769 O O . GLU A 1 102 ? -13.693 6.207 8.795 1.00 85.75 102 GLU A O 1
ATOM 774 N N . ILE A 1 103 ? -12.659 4.885 10.284 1.00 87.75 103 ILE A N 1
ATOM 775 C CA . ILE A 1 103 ? -13.124 3.607 9.726 1.00 87.75 103 ILE A CA 1
ATOM 776 C C . ILE A 1 103 ? -14.009 2.818 10.695 1.00 87.75 103 ILE A C 1
ATOM 778 O O . ILE A 1 103 ? -14.478 1.741 10.319 1.00 87.75 103 ILE A O 1
ATOM 782 N N . SER A 1 104 ? -14.272 3.339 11.894 1.00 92.44 104 SER A N 1
ATOM 783 C CA . SER A 1 104 ? -15.110 2.702 12.916 1.00 92.44 104 SER A CA 1
ATOM 784 C C . SER A 1 104 ? -16.546 3.223 12.850 1.00 92.44 104 SER A C 1
ATOM 786 O O . SER A 1 104 ? -16.775 4.420 12.720 1.00 92.44 104 SER A O 1
ATOM 788 N N . ASN A 1 105 ? -17.530 2.326 12.934 1.00 94.88 105 ASN A N 1
ATOM 789 C CA . ASN A 1 105 ? -18.956 2.679 12.989 1.00 94.88 105 ASN A CA 1
ATOM 790 C C . ASN A 1 105 ? -19.704 2.024 14.166 1.00 94.88 105 ASN A C 1
ATOM 792 O O . ASN A 1 105 ? -20.872 2.333 14.379 1.00 94.88 105 ASN A O 1
ATOM 796 N N . LEU A 1 106 ? -19.051 1.147 14.933 1.00 95.31 106 LEU A N 1
ATOM 797 C CA . LEU A 1 106 ? -19.517 0.690 16.240 1.00 95.31 106 LEU A CA 1
ATOM 798 C C . LEU A 1 106 ? -19.060 1.715 17.285 1.00 95.31 106 LEU A C 1
ATOM 800 O O . LEU A 1 106 ? -17.915 1.677 17.727 1.00 95.31 106 LEU A O 1
ATOM 804 N N . THR A 1 107 ? -19.919 2.686 17.594 1.00 94.69 107 THR A N 1
ATOM 805 C CA . THR A 1 107 ? -19.578 3.805 18.493 1.00 94.69 107 THR A CA 1
ATOM 806 C C . THR A 1 107 ? -20.078 3.595 19.915 1.00 94.69 107 THR A C 1
ATOM 808 O O . THR A 1 107 ? -19.478 4.105 20.853 1.00 94.69 107 THR A O 1
ATOM 811 N N . ALA A 1 108 ? -21.132 2.802 20.104 1.00 95.25 108 ALA A N 1
ATOM 812 C CA . ALA A 1 108 ? -21.667 2.480 21.420 1.00 95.25 108 ALA A CA 1
ATOM 813 C C . ALA A 1 108 ? -22.080 1.007 21.519 1.00 95.25 108 ALA A C 1
ATOM 815 O O . ALA A 1 108 ? -22.475 0.401 20.519 1.00 95.25 108 ALA A O 1
ATOM 816 N N . LEU A 1 109 ? -22.011 0.461 22.733 1.00 93.06 109 LEU A N 1
ATOM 817 C CA . LEU A 1 109 ? -22.480 -0.877 23.076 1.00 93.06 109 LEU A CA 1
ATOM 818 C C . LEU A 1 109 ? -23.691 -0.808 24.000 1.00 93.06 109 LEU A C 1
ATOM 820 O O . LEU A 1 109 ? -23.746 -0.000 24.928 1.00 93.06 109 LEU A O 1
ATOM 824 N N . ASN A 1 110 ? -24.653 -1.688 23.740 1.00 89.88 110 ASN A N 1
ATOM 825 C CA . ASN A 1 110 ? -25.829 -1.881 24.577 1.00 89.88 110 ASN A CA 1
ATOM 826 C C . ASN A 1 110 ? -25.664 -3.087 25.501 1.00 89.88 110 ASN A C 1
ATOM 828 O O . ASN A 1 110 ? -24.900 -4.011 25.213 1.00 89.88 110 ASN A O 1
ATOM 832 N N . ASN A 1 111 ? -26.379 -3.080 26.617 1.00 85.75 111 ASN A N 1
ATOM 833 C CA . ASN A 1 111 ? -26.385 -4.162 27.581 1.00 85.75 111 ASN A CA 1
ATOM 834 C C . ASN A 1 111 ? -26.747 -5.486 26.893 1.00 85.75 111 ASN A C 1
ATOM 836 O O . ASN A 1 111 ? -27.700 -5.580 26.116 1.00 85.75 111 ASN A O 1
ATOM 840 N N . MET A 1 112 ? -25.966 -6.521 27.185 1.00 82.06 112 MET A N 1
ATOM 841 C CA . MET A 1 112 ? -26.022 -7.851 26.586 1.00 82.06 112 MET A CA 1
ATOM 842 C C . MET A 1 112 ? -25.712 -7.896 25.080 1.00 82.06 112 MET A C 1
ATOM 844 O O . MET A 1 112 ? -26.000 -8.907 24.432 1.00 82.06 112 MET A O 1
ATOM 848 N N . GLN A 1 113 ? -25.106 -6.853 24.502 1.00 86.94 113 GLN A N 1
ATOM 849 C CA . GLN A 1 113 ? -24.664 -6.883 23.109 1.00 86.94 113 GLN A CA 1
ATOM 850 C C . GLN A 1 113 ? -23.446 -7.798 22.946 1.00 86.94 113 GLN A C 1
ATOM 852 O O . GLN A 1 113 ? -22.414 -7.622 23.596 1.00 86.94 113 GLN A O 1
ATOM 857 N N . GLY A 1 114 ? -23.575 -8.775 22.045 1.00 86.88 114 GLY A N 1
ATOM 858 C CA . GLY A 1 114 ? -22.493 -9.677 21.662 1.00 86.88 114 GLY A CA 1
ATOM 859 C C . GLY A 1 114 ? -21.574 -9.063 20.607 1.00 86.88 114 GLY A C 1
ATOM 860 O O . GLY A 1 114 ? -22.027 -8.408 19.659 1.00 86.88 114 GLY A O 1
ATOM 861 N N . ILE A 1 115 ? -20.278 -9.314 20.757 1.00 92.00 115 ILE A N 1
ATOM 862 C CA . ILE A 1 115 ? -19.232 -8.855 19.846 1.00 92.00 115 ILE A CA 1
ATOM 863 C C . ILE A 1 115 ? -18.209 -9.961 19.588 1.00 92.00 115 ILE A C 1
ATOM 865 O O . ILE A 1 115 ? -18.000 -10.855 20.403 1.00 92.00 115 ILE A O 1
ATOM 869 N N . ILE A 1 116 ? -17.532 -9.870 18.450 1.00 93.12 116 ILE A N 1
ATOM 870 C CA . ILE A 1 116 ? -16.356 -10.673 18.125 1.00 93.12 116 ILE A CA 1
ATOM 871 C C . ILE A 1 116 ? -15.153 -9.738 18.220 1.00 93.12 116 ILE A C 1
ATOM 873 O O . ILE A 1 116 ? -15.035 -8.820 17.410 1.00 93.12 116 ILE A O 1
ATOM 877 N N . ALA A 1 117 ? -14.289 -9.948 19.212 1.00 91.44 117 ALA A N 1
ATOM 878 C CA . ALA A 1 117 ? -13.173 -9.062 19.533 1.00 91.44 117 ALA A CA 1
ATOM 879 C C . ALA A 1 117 ? -11.826 -9.773 19.346 1.00 91.44 117 ALA A C 1
ATOM 881 O O . ALA A 1 117 ? -11.678 -10.941 19.705 1.00 91.44 117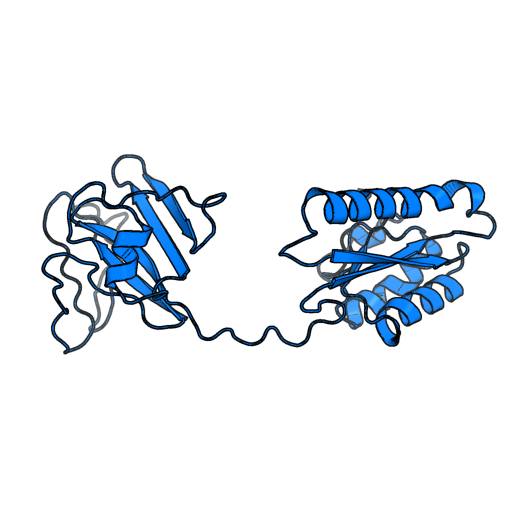 ALA A O 1
ATOM 882 N N . LEU A 1 118 ? -10.840 -9.069 18.792 1.00 89.19 118 LEU A N 1
ATOM 883 C CA . LEU A 1 118 ? -9.452 -9.513 18.682 1.00 89.19 118 LEU A CA 1
ATOM 884 C C . LEU A 1 118 ? -8.619 -8.813 19.749 1.00 89.19 118 LEU A C 1
ATOM 886 O O . LEU A 1 118 ? -8.614 -7.581 19.823 1.00 89.19 118 LEU A O 1
ATOM 890 N N . GLY A 1 119 ? -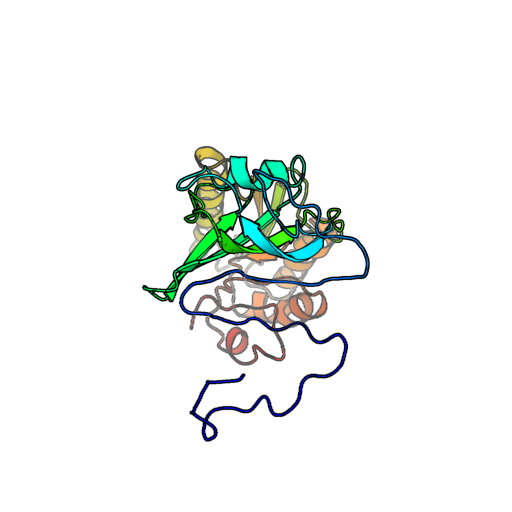7.889 -9.596 20.539 1.00 86.38 119 GLY A N 1
ATOM 891 C CA . GLY A 1 119 ? -6.980 -9.052 21.537 1.00 86.38 119 GLY A CA 1
ATOM 892 C C . GLY A 1 119 ? -5.715 -8.487 20.899 1.00 86.38 119 GLY A C 1
ATOM 893 O O . GLY A 1 119 ? -5.239 -9.038 19.901 1.00 86.38 119 GLY A O 1
ATOM 894 N N . VAL A 1 120 ? -5.141 -7.422 21.467 1.00 83.38 120 VAL A N 1
ATOM 895 C CA . VAL A 1 120 ? -3.852 -6.884 20.998 1.00 83.38 120 VAL A CA 1
ATOM 896 C C . VAL A 1 120 ? -2.795 -7.983 21.079 1.00 83.38 120 VAL A C 1
ATOM 898 O O . VAL A 1 120 ? -2.449 -8.477 22.149 1.00 83.38 120 VAL A O 1
ATOM 901 N N . GLY A 1 121 ? -2.330 -8.439 19.918 1.00 73.38 121 GLY A N 1
ATOM 902 C CA . GLY A 1 121 ? -1.189 -9.340 19.836 1.00 73.38 121 GLY A CA 1
ATOM 903 C C . GLY A 1 121 ? 0.100 -8.577 20.103 1.00 73.38 121 GLY A C 1
ATOM 904 O O . GLY A 1 121 ? 0.180 -7.374 19.860 1.00 73.38 121 GLY A O 1
ATOM 905 N N . THR A 1 122 ? 1.144 -9.286 20.530 1.00 59.88 122 THR A N 1
ATOM 906 C CA . THR A 1 122 ? 2.497 -8.771 20.326 1.00 59.88 122 THR A CA 1
ATOM 907 C C . THR A 1 122 ? 2.650 -8.473 18.834 1.00 59.88 122 THR A C 1
ATOM 909 O O . THR A 1 122 ? 2.323 -9.349 18.023 1.00 59.88 122 THR A O 1
ATOM 912 N N . PRO A 1 123 ? 3.101 -7.266 18.440 1.00 53.56 123 PRO A N 1
ATOM 913 C CA . PRO A 1 123 ? 3.415 -6.995 17.050 1.00 53.56 123 PRO A CA 1
ATOM 914 C C . PRO A 1 123 ? 4.366 -8.097 16.599 1.00 53.56 123 PRO A C 1
ATOM 916 O O . PRO A 1 123 ? 5.479 -8.214 17.113 1.00 53.56 123 PRO A O 1
ATOM 919 N N . THR A 1 124 ? 3.910 -8.966 15.697 1.00 45.03 124 THR A N 1
ATOM 920 C CA . THR A 1 124 ? 4.859 -9.798 14.968 1.00 45.03 124 THR A CA 1
ATOM 921 C C . THR A 1 124 ? 5.673 -8.786 14.181 1.00 45.03 124 THR A C 1
ATOM 923 O O . THR A 1 124 ? 5.048 -8.006 13.454 1.00 45.03 124 THR A O 1
ATOM 926 N N . PRO A 1 125 ? 7.004 -8.699 14.366 1.00 44.75 125 PRO A N 1
ATOM 927 C CA . PRO A 1 125 ? 7.804 -7.795 13.565 1.00 44.75 125 PRO A CA 1
ATOM 928 C C . PRO A 1 125 ? 7.440 -8.080 12.116 1.00 44.75 125 PRO A C 1
ATOM 930 O O . PRO A 1 125 ? 7.553 -9.227 11.675 1.00 44.75 125 PRO A O 1
ATOM 933 N N . ALA A 1 126 ? 6.918 -7.076 11.410 1.00 52.38 126 ALA A N 1
ATOM 934 C CA . ALA A 1 126 ? 6.820 -7.177 9.968 1.00 52.38 126 ALA A CA 1
ATOM 935 C C . ALA A 1 126 ? 8.230 -7.564 9.515 1.00 52.38 126 ALA A C 1
ATOM 937 O O . ALA A 1 126 ? 9.191 -6.882 9.886 1.00 52.38 126 ALA A O 1
ATOM 938 N N . GLY A 1 127 ? 8.373 -8.712 8.843 1.00 52.66 127 GLY A N 1
ATOM 939 C CA . GLY A 1 127 ? 9.666 -9.106 8.287 1.00 52.66 127 GLY A CA 1
ATOM 940 C C . GLY A 1 127 ? 10.237 -7.901 7.550 1.00 52.66 127 GLY A C 1
ATOM 941 O O . GLY A 1 127 ? 9.464 -7.161 6.954 1.00 52.66 127 GLY A O 1
ATOM 942 N N . GLN A 1 128 ? 11.535 -7.635 7.684 1.00 58.34 128 GLN A N 1
ATOM 943 C CA . GLN A 1 128 ? 12.148 -6.413 7.167 1.00 58.34 128 GLN A CA 1
ATOM 944 C C . GLN A 1 128 ? 11.853 -6.289 5.663 1.00 58.34 128 GLN A C 1
ATOM 946 O O . GLN A 1 128 ? 12.472 -6.963 4.843 1.00 58.34 128 GLN A O 1
ATOM 951 N N . VAL A 1 129 ? 10.846 -5.486 5.318 1.00 81.06 129 VAL A N 1
ATOM 952 C CA . VAL A 1 129 ? 10.387 -5.301 3.944 1.00 81.06 129 VAL A CA 1
ATOM 953 C C . VAL A 1 129 ? 11.296 -4.259 3.311 1.00 81.06 129 VAL A C 1
ATOM 955 O O . VAL A 1 129 ? 11.464 -3.167 3.857 1.00 81.06 129 VAL A O 1
ATOM 958 N N . ASN A 1 130 ? 11.899 -4.592 2.169 1.00 89.00 130 ASN A N 1
ATOM 959 C CA . ASN A 1 130 ? 12.726 -3.641 1.433 1.00 89.00 130 ASN A CA 1
ATOM 960 C C . ASN A 1 130 ? 11.923 -2.370 1.138 1.00 89.00 130 ASN A C 1
ATOM 962 O O . ASN A 1 130 ? 10.740 -2.426 0.815 1.00 89.00 130 ASN A O 1
ATOM 966 N N . GLY A 1 131 ? 12.565 -1.218 1.296 1.00 90.56 131 GLY A N 1
ATOM 967 C CA . GLY A 1 131 ? 11.980 0.064 0.928 1.00 90.56 131 GLY A CA 1
ATOM 968 C C . GLY A 1 131 ? 10.889 0.561 1.864 1.00 90.56 131 GLY A C 1
ATOM 969 O O . GLY A 1 131 ? 10.342 1.618 1.592 1.00 90.56 131 GLY A O 1
ATOM 970 N N . ILE A 1 132 ? 10.580 -0.129 2.964 1.00 93.94 132 ILE A N 1
ATOM 971 C CA . ILE A 1 132 ? 9.693 0.394 4.006 1.00 93.94 132 ILE A CA 1
ATOM 972 C C . ILE A 1 132 ? 10.502 0.575 5.286 1.00 93.94 132 ILE A C 1
ATOM 974 O O . ILE A 1 132 ? 11.001 -0.385 5.869 1.00 93.94 132 ILE A O 1
ATOM 978 N N . THR A 1 133 ? 10.614 1.819 5.739 1.00 90.94 133 THR A N 1
ATOM 979 C CA . THR A 1 133 ? 11.219 2.172 7.027 1.00 90.94 133 THR A CA 1
ATOM 980 C C . THR A 1 133 ? 10.155 2.727 7.970 1.00 90.94 133 THR A C 1
ATOM 982 O O . THR A 1 133 ? 8.972 2.800 7.628 1.00 90.94 133 THR A O 1
ATOM 985 N N . ASP A 1 134 ? 10.550 3.136 9.174 1.00 89.75 134 ASP A N 1
ATOM 986 C CA . ASP A 1 134 ? 9.637 3.815 10.100 1.00 89.75 134 ASP A CA 1
ATOM 987 C C . ASP A 1 134 ? 9.157 5.171 9.562 1.00 89.75 134 ASP A C 1
ATOM 989 O O . ASP A 1 134 ? 8.099 5.650 9.964 1.00 89.75 134 ASP A O 1
ATOM 993 N N . THR A 1 135 ? 9.901 5.774 8.629 1.00 93.88 135 THR A N 1
ATOM 994 C CA . THR A 1 135 ? 9.644 7.130 8.128 1.00 93.88 135 THR A CA 1
ATOM 995 C C . THR A 1 135 ? 9.323 7.194 6.643 1.00 93.88 135 THR A C 1
ATOM 997 O O . THR A 1 135 ? 8.756 8.193 6.202 1.00 93.88 135 THR A O 1
ATOM 1000 N N . GLU A 1 136 ? 9.673 6.176 5.856 1.00 95.88 136 GLU A N 1
ATOM 1001 C CA . GLU A 1 136 ? 9.633 6.250 4.394 1.00 95.88 136 GLU A CA 1
ATOM 1002 C C . GLU A 1 136 ? 9.099 4.974 3.737 1.00 95.88 136 GLU A C 1
ATOM 1004 O O . GLU A 1 136 ? 9.242 3.868 4.258 1.00 95.88 136 GLU A O 1
ATOM 1009 N N . ILE A 1 137 ? 8.500 5.154 2.559 1.00 97.44 137 ILE A N 1
ATOM 1010 C CA . ILE A 1 137 ? 8.165 4.104 1.596 1.00 97.44 137 ILE A CA 1
ATOM 1011 C C . ILE A 1 137 ? 8.859 4.469 0.283 1.00 97.44 137 ILE A C 1
ATOM 1013 O O . ILE A 1 137 ? 8.520 5.472 -0.342 1.00 97.44 137 ILE A O 1
ATOM 1017 N N . ILE A 1 138 ? 9.830 3.667 -0.138 1.00 98.00 138 ILE A N 1
ATOM 1018 C CA . ILE A 1 138 ? 10.622 3.880 -1.345 1.00 98.00 138 ILE A CA 1
ATOM 1019 C C . ILE A 1 138 ? 9.981 3.103 -2.492 1.00 98.00 138 ILE A C 1
ATOM 1021 O O . ILE A 1 138 ? 9.935 1.875 -2.475 1.00 98.00 138 ILE A O 1
ATOM 1025 N N . LEU A 1 139 ? 9.513 3.821 -3.502 1.00 98.31 139 LEU A N 1
ATOM 1026 C CA . LEU A 1 139 ? 8.939 3.278 -4.727 1.00 98.31 139 LEU A CA 1
ATOM 1027 C C . LEU A 1 139 ? 9.894 3.543 -5.890 1.00 98.31 139 LEU A C 1
ATOM 1029 O O . LEU A 1 139 ? 10.522 4.600 -5.952 1.00 98.31 139 LEU A O 1
ATOM 1033 N N . GLY A 1 140 ? 10.006 2.589 -6.806 1.00 98.00 140 GLY A N 1
ATOM 1034 C CA . GLY A 1 140 ? 10.823 2.699 -8.008 1.00 98.00 140 GLY A CA 1
ATOM 1035 C C . GLY A 1 140 ? 9.979 2.814 -9.270 1.00 98.00 140 GLY A C 1
ATOM 1036 O O . GLY A 1 140 ? 8.856 2.327 -9.317 1.00 98.00 140 GLY A O 1
ATOM 1037 N N . ALA A 1 141 ? 10.538 3.395 -10.321 1.00 97.75 141 ALA A N 1
ATOM 1038 C CA . ALA A 1 141 ? 10.032 3.257 -11.679 1.00 97.75 141 ALA A CA 1
ATOM 1039 C C . ALA A 1 141 ? 11.177 3.352 -12.679 1.00 97.75 141 ALA A C 1
ATOM 1041 O O . ALA A 1 141 ? 12.153 4.064 -12.452 1.00 97.75 141 ALA A O 1
ATOM 1042 N N . HIS A 1 142 ? 11.042 2.687 -13.819 1.00 97.25 142 HIS A N 1
ATOM 1043 C CA . HIS A 1 142 ? 11.933 2.912 -14.949 1.00 97.25 142 HIS A CA 1
ATOM 1044 C C . HIS A 1 142 ? 11.119 3.370 -16.158 1.00 97.25 142 HIS A C 1
ATOM 1046 O O . HIS A 1 142 ? 10.089 2.792 -16.507 1.00 97.25 142 HIS A O 1
ATOM 1052 N N . THR A 1 143 ? 11.569 4.446 -16.792 1.00 95.56 143 THR A N 1
ATOM 1053 C CA . THR A 1 143 ? 10.873 5.067 -17.926 1.00 95.56 143 THR A CA 1
ATOM 1054 C C . THR A 1 143 ? 11.904 5.605 -18.918 1.00 95.56 143 THR A C 1
ATOM 1056 O O . THR A 1 143 ? 13.032 5.887 -18.516 1.00 95.56 143 THR A O 1
ATOM 1059 N N . PRO A 1 144 ? 11.578 5.754 -20.211 1.00 93.81 144 PRO A N 1
ATOM 1060 C CA . PRO A 1 144 ? 12.458 6.434 -21.149 1.00 93.81 144 PRO A CA 1
ATOM 1061 C C . PRO A 1 144 ? 12.468 7.929 -20.818 1.00 93.81 144 PRO A C 1
ATOM 1063 O O . PRO A 1 144 ? 11.554 8.664 -21.193 1.00 93.81 144 PRO A O 1
ATOM 1066 N N . LEU A 1 145 ? 13.490 8.375 -20.090 1.00 94.06 145 LEU A N 1
ATOM 1067 C CA . LEU A 1 145 ? 13.719 9.786 -19.769 1.00 94.06 145 LEU A CA 1
ATOM 1068 C C . LEU A 1 145 ? 14.582 10.459 -20.838 1.00 94.06 145 LEU A C 1
ATOM 1070 O O . LEU A 1 145 ? 14.444 11.657 -21.089 1.00 94.06 145 LEU A O 1
ATOM 1074 N N . SER A 1 146 ? 15.443 9.684 -21.498 1.00 91.94 146 SER A N 1
ATOM 1075 C CA . SER A 1 146 ? 16.229 10.117 -22.652 1.00 91.94 146 SER A CA 1
ATOM 1076 C C . SER A 1 146 ? 16.018 9.190 -23.860 1.00 91.94 146 SER A C 1
ATOM 1078 O O . SER A 1 146 ? 15.026 8.461 -23.946 1.00 91.94 146 SER A O 1
ATOM 1080 N N . GLY A 1 147 ? 16.902 9.271 -24.857 1.00 84.75 147 GLY A N 1
ATOM 1081 C CA . GLY A 1 147 ? 16.775 8.515 -26.103 1.00 84.75 147 GLY A CA 1
ATOM 1082 C C . GLY A 1 147 ? 15.609 8.981 -26.982 1.00 84.75 147 GLY A C 1
ATOM 1083 O O . GLY A 1 147 ? 15.096 10.094 -26.842 1.00 84.75 147 GLY A O 1
ATOM 1084 N N . ALA A 1 148 ? 15.190 8.122 -27.915 1.00 83.38 148 ALA A N 1
ATOM 1085 C CA . ALA A 1 148 ? 14.184 8.456 -28.931 1.00 83.38 148 ALA A CA 1
ATOM 1086 C C . ALA A 1 148 ? 12.799 8.787 -28.345 1.00 83.38 148 ALA A C 1
ATOM 1088 O O . ALA A 1 148 ? 12.028 9.523 -28.959 1.00 83.38 148 ALA A O 1
ATOM 1089 N N . PHE A 1 149 ? 12.495 8.263 -27.156 1.00 86.62 149 PHE A N 1
ATOM 1090 C CA . PHE A 1 149 ? 11.181 8.375 -26.522 1.00 86.62 149 PHE A CA 1
ATOM 1091 C C . PHE A 1 149 ? 11.149 9.356 -25.335 1.00 86.62 149 PHE A C 1
ATOM 1093 O O . PHE A 1 149 ? 10.065 9.720 -24.875 1.00 86.62 149 PHE A O 1
ATOM 1100 N N . GLY A 1 150 ? 12.310 9.851 -24.882 1.00 88.88 150 GLY A N 1
ATOM 1101 C CA . GLY A 1 150 ? 12.426 10.741 -23.721 1.00 88.88 150 GLY A CA 1
ATOM 1102 C C . GLY A 1 150 ? 11.596 12.019 -23.828 1.00 88.88 150 GLY A C 1
ATOM 1103 O O . GLY A 1 150 ? 10.866 12.374 -22.906 1.00 88.88 150 GLY A O 1
ATOM 1104 N N . ALA A 1 151 ? 11.617 12.674 -24.993 1.00 88.56 151 ALA A N 1
ATOM 1105 C CA . ALA A 1 151 ? 10.867 13.914 -25.214 1.00 88.56 151 ALA A CA 1
ATOM 1106 C C . ALA A 1 151 ? 9.341 13.746 -25.084 1.00 88.56 151 ALA A C 1
ATOM 1108 O O . ALA A 1 151 ? 8.644 14.714 -24.784 1.00 88.56 151 ALA A O 1
ATOM 1109 N N . VAL A 1 152 ? 8.823 12.535 -25.310 1.00 88.44 152 VAL A N 1
ATOM 1110 C CA . VAL A 1 152 ? 7.385 12.243 -25.256 1.00 88.44 152 VAL A CA 1
ATOM 1111 C C . VAL A 1 152 ? 6.959 11.867 -23.840 1.00 88.44 152 VAL A C 1
ATOM 1113 O O . VAL A 1 152 ? 5.908 12.308 -23.376 1.00 88.44 152 VAL A O 1
ATOM 1116 N N . TYR A 1 153 ? 7.773 11.080 -23.135 1.00 89.62 153 TYR A N 1
ATOM 1117 C CA . TYR A 1 153 ? 7.331 10.408 -21.915 1.00 89.62 153 TYR A CA 1
ATOM 1118 C C . TYR A 1 153 ? 7.968 10.905 -20.617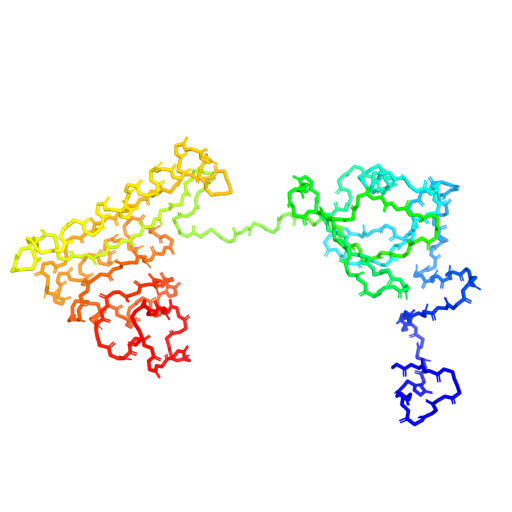 1.00 89.62 153 TYR A C 1
ATOM 1120 O O . TYR A 1 153 ? 7.413 10.633 -19.554 1.00 89.62 153 TYR A O 1
ATOM 1128 N N . ALA A 1 154 ? 9.044 11.699 -20.658 1.00 91.31 154 ALA A N 1
ATOM 1129 C CA . ALA A 1 154 ? 9.739 12.159 -19.447 1.00 91.31 154 ALA A CA 1
ATOM 1130 C C . ALA A 1 154 ? 8.855 12.962 -18.468 1.00 91.31 154 ALA A C 1
ATOM 1132 O O . ALA A 1 154 ? 9.176 13.071 -17.286 1.00 91.31 154 ALA A O 1
ATOM 1133 N N . ARG A 1 155 ? 7.718 13.509 -18.926 1.00 92.75 155 ARG A N 1
ATOM 1134 C CA . ARG A 1 155 ? 6.748 14.231 -18.079 1.00 92.75 155 ARG A CA 1
ATOM 1135 C C . ARG A 1 155 ? 5.854 13.312 -17.244 1.00 92.75 155 ARG A C 1
ATOM 1137 O O . ARG A 1 155 ? 5.304 13.766 -16.243 1.00 92.75 155 ARG A O 1
ATOM 1144 N N . ILE A 1 156 ? 5.693 12.050 -17.634 1.00 92.06 156 ILE A N 1
ATOM 1145 C CA . ILE A 1 156 ? 4.844 11.089 -16.919 1.00 92.06 156 ILE A CA 1
ATOM 1146 C C . ILE A 1 156 ? 5.366 10.848 -15.494 1.00 92.06 156 ILE A C 1
ATOM 1148 O O . ILE A 1 156 ? 4.630 11.155 -14.554 1.00 92.06 156 ILE A O 1
ATOM 1152 N N . PRO A 1 157 ? 6.618 10.393 -15.285 1.00 92.75 157 PRO A N 1
ATOM 1153 C CA . PRO A 1 157 ? 7.122 10.134 -13.937 1.00 92.75 157 PRO A CA 1
ATOM 1154 C C . PRO A 1 157 ? 7.178 11.394 -13.067 1.00 92.75 157 PRO A C 1
ATOM 1156 O O . PRO A 1 157 ? 6.896 11.312 -11.880 1.00 92.75 157 PRO A O 1
ATOM 1159 N N . GLN A 1 158 ? 7.435 12.569 -13.651 1.00 93.81 158 GLN A N 1
ATOM 1160 C CA . GLN A 1 158 ? 7.384 13.852 -12.932 1.00 93.81 158 GLN A CA 1
ATOM 1161 C C . GLN A 1 158 ? 5.978 14.171 -12.406 1.00 93.81 158 GLN A C 1
ATOM 1163 O O . GLN A 1 158 ? 5.819 14.774 -11.348 1.00 93.81 158 GLN A O 1
ATOM 1168 N N . THR A 1 159 ? 4.942 13.771 -13.146 1.00 94.31 159 THR A N 1
ATOM 1169 C CA . THR A 1 159 ? 3.548 13.967 -12.728 1.00 94.31 159 THR A CA 1
ATOM 1170 C C . THR A 1 159 ? 3.190 13.033 -11.573 1.00 94.31 159 THR A C 1
ATOM 1172 O O . THR A 1 159 ? 2.539 13.455 -10.618 1.00 94.31 159 THR A O 1
ATOM 1175 N N . VAL A 1 160 ? 3.655 11.781 -11.632 1.00 95.19 160 VAL A N 1
ATOM 1176 C CA . VAL A 1 160 ? 3.501 10.800 -10.546 1.00 95.19 160 VAL A CA 1
ATOM 1177 C C . VAL A 1 160 ? 4.232 11.273 -9.285 1.00 95.19 160 VAL A C 1
ATOM 1179 O O . VAL A 1 160 ? 3.641 11.306 -8.207 1.00 95.19 160 VAL A O 1
ATOM 1182 N N . GLU A 1 161 ? 5.477 11.731 -9.428 1.00 96.31 161 GLU A N 1
ATOM 1183 C CA . GLU A 1 161 ? 6.272 12.293 -8.333 1.00 96.31 161 GLU A CA 1
ATOM 1184 C C . GLU A 1 161 ? 5.578 13.497 -7.683 1.00 96.31 161 GLU A C 1
ATOM 1186 O O . GLU A 1 161 ? 5.447 13.556 -6.462 1.00 96.31 161 GLU A O 1
ATOM 1191 N N . ALA A 1 162 ? 5.063 14.433 -8.487 1.00 97.56 162 ALA A N 1
ATOM 1192 C CA . ALA A 1 162 ? 4.327 15.589 -7.984 1.00 97.56 162 ALA A CA 1
ATOM 1193 C C . ALA A 1 162 ? 3.089 15.187 -7.165 1.00 97.56 162 ALA A C 1
ATOM 1195 O O . ALA A 1 162 ? 2.791 15.820 -6.151 1.00 97.56 162 ALA A O 1
ATOM 1196 N N . TYR A 1 163 ? 2.384 14.125 -7.566 1.00 96.88 163 TYR A N 1
ATOM 1197 C CA . TYR A 1 163 ? 1.251 13.609 -6.802 1.00 96.88 163 TYR A CA 1
ATOM 1198 C C . TYR A 1 163 ? 1.687 12.990 -5.469 1.00 96.88 163 TYR A C 1
ATOM 1200 O O . TYR A 1 163 ? 1.087 13.277 -4.434 1.00 96.88 163 TYR A O 1
ATOM 1208 N N . PHE A 1 164 ? 2.760 12.199 -5.453 1.00 97.75 164 PHE A N 1
ATOM 1209 C CA . PHE A 1 164 ? 3.300 11.663 -4.202 1.00 97.75 164 PHE A CA 1
ATOM 1210 C C . PHE A 1 164 ? 3.806 12.763 -3.266 1.00 97.75 164 PHE A C 1
ATOM 1212 O O . PHE A 1 164 ? 3.546 12.700 -2.065 1.00 97.75 164 PHE A O 1
ATOM 1219 N N . ASN A 1 165 ? 4.420 13.817 -3.805 1.00 97.81 165 ASN A N 1
ATOM 1220 C CA . ASN A 1 165 ? 4.790 15.000 -3.031 1.00 97.81 165 ASN A CA 1
ATOM 1221 C C . ASN A 1 165 ? 3.559 15.700 -2.448 1.00 97.81 165 ASN A C 1
ATOM 1223 O O . ASN A 1 165 ? 3.544 16.018 -1.264 1.00 97.81 165 ASN A O 1
ATOM 1227 N N . TYR A 1 166 ? 2.479 15.844 -3.219 1.00 97.94 166 TYR A N 1
ATOM 1228 C CA . TYR A 1 166 ? 1.217 16.367 -2.695 1.00 97.94 166 TYR A CA 1
ATOM 1229 C C . TYR A 1 166 ? 0.676 15.528 -1.523 1.00 97.94 166 TYR A C 1
ATOM 1231 O O . TYR A 1 166 ? 0.290 16.096 -0.499 1.00 97.94 166 TYR A O 1
ATOM 1239 N N . ILE A 1 167 ? 0.677 14.193 -1.625 1.00 97.75 167 ILE A N 1
ATOM 1240 C CA . ILE A 1 167 ? 0.255 13.298 -0.530 1.00 97.75 167 ILE A CA 1
ATOM 1241 C C . ILE A 1 167 ? 1.159 13.466 0.692 1.00 97.75 167 ILE A C 1
ATOM 1243 O O . ILE A 1 167 ? 0.679 13.608 1.818 1.00 97.75 167 ILE A O 1
ATOM 1247 N N . ASN A 1 168 ? 2.470 13.501 0.473 1.00 97.94 168 ASN A N 1
ATOM 1248 C CA . ASN A 1 168 ? 3.438 13.748 1.526 1.00 97.94 168 ASN A CA 1
ATOM 1249 C C . ASN A 1 168 ? 3.145 15.068 2.243 1.00 97.94 168 ASN A C 1
ATOM 1251 O O . ASN A 1 168 ? 3.054 15.083 3.471 1.00 97.94 168 ASN A O 1
ATOM 1255 N N . ASP A 1 169 ? 2.988 16.157 1.504 1.00 97.25 169 ASP A N 1
ATOM 1256 C CA . ASP A 1 169 ? 2.907 17.509 2.053 1.00 97.25 169 ASP A CA 1
ATOM 1257 C C . ASP A 1 169 ? 1.558 17.806 2.707 1.00 97.25 169 ASP A C 1
ATOM 1259 O O . ASP A 1 169 ? 1.506 18.509 3.714 1.00 97.25 169 ASP A O 1
ATOM 1263 N N . THR A 1 170 ? 0.469 17.252 2.170 1.00 96.12 170 THR A N 1
ATOM 1264 C CA . THR A 1 170 ? -0.893 17.571 2.632 1.00 96.12 170 THR A CA 1
ATOM 1265 C C . THR A 1 170 ? -1.504 16.527 3.557 1.00 96.12 170 THR A C 1
ATOM 1267 O O . THR A 1 170 ? -2.358 16.876 4.368 1.00 96.12 170 THR A O 1
ATOM 1270 N N . GLN A 1 171 ? -1.070 15.266 3.473 1.00 94.31 171 GLN A N 1
ATOM 1271 C CA . GLN A 1 171 ? -1.625 14.156 4.261 1.00 94.31 171 GLN A CA 1
ATOM 1272 C C . GLN A 1 171 ? -0.594 13.526 5.207 1.00 94.31 171 GLN A C 1
ATOM 1274 O O . GLN A 1 171 ? -0.917 12.604 5.950 1.00 94.31 171 GLN A O 1
ATOM 1279 N N . GLY A 1 172 ? 0.650 14.022 5.206 1.00 90.38 172 GLY A N 1
ATOM 1280 C CA . GLY A 1 172 ? 1.727 13.466 6.028 1.00 90.38 172 GLY A CA 1
ATOM 1281 C C . GLY A 1 172 ? 2.288 12.145 5.493 1.00 90.38 172 GLY A C 1
ATOM 1282 O O . GLY A 1 172 ? 3.054 11.491 6.196 1.00 90.38 172 GLY A O 1
ATOM 1283 N N . GLY A 1 173 ? 1.949 11.775 4.253 1.00 93.81 173 GLY A N 1
ATOM 1284 C CA . GLY A 1 173 ? 2.326 10.502 3.642 1.00 93.81 173 GLY A CA 1
ATOM 1285 C C . GLY A 1 173 ? 1.285 9.397 3.860 1.00 93.81 173 GLY A C 1
ATOM 1286 O O . GLY A 1 173 ? 0.111 9.668 4.096 1.00 93.81 173 GLY A O 1
ATOM 1287 N N . VAL A 1 174 ? 1.709 8.137 3.764 1.00 92.50 174 VAL A N 1
ATOM 1288 C CA . VAL A 1 174 ? 0.849 6.951 3.914 1.00 92.50 174 VAL A CA 1
ATOM 1289 C C . VAL A 1 174 ? 1.229 6.220 5.192 1.00 92.50 174 VAL A C 1
ATOM 1291 O O . VAL A 1 174 ? 2.389 5.869 5.390 1.00 92.50 174 VAL A O 1
ATOM 1294 N N . CYS A 1 175 ? 0.260 6.000 6.085 1.00 90.12 175 CYS A N 1
ATOM 1295 C CA . CYS A 1 175 ? 0.501 5.362 7.387 1.00 90.12 175 CYS A CA 1
ATOM 1296 C C . CYS A 1 175 ? 1.647 6.033 8.178 1.00 90.12 175 CYS A C 1
ATOM 1298 O O . CYS A 1 175 ? 2.458 5.345 8.798 1.00 90.12 175 CYS A O 1
ATOM 1300 N N . GLY A 1 176 ? 1.739 7.368 8.107 1.00 89.75 176 GLY A N 1
ATOM 1301 C CA . GLY A 1 176 ? 2.784 8.164 8.762 1.00 89.75 176 GLY A CA 1
ATOM 1302 C C . GLY A 1 176 ? 4.159 8.143 8.079 1.00 89.75 176 GLY A C 1
ATOM 1303 O O . GLY A 1 176 ? 5.106 8.687 8.639 1.00 89.75 176 GLY A O 1
ATOM 1304 N N . ARG A 1 177 ? 4.285 7.534 6.891 1.00 96.62 177 ARG A N 1
ATOM 1305 C CA . ARG A 1 177 ? 5.542 7.416 6.136 1.00 96.62 177 ARG A CA 1
ATOM 1306 C C . ARG A 1 177 ? 5.503 8.240 4.859 1.00 96.62 177 ARG A C 1
ATOM 1308 O O . ARG A 1 177 ? 4.522 8.194 4.118 1.00 96.62 177 ARG A O 1
ATOM 1315 N N . LYS A 1 178 ? 6.588 8.949 4.562 1.00 97.94 178 LYS A N 1
ATOM 1316 C CA . LYS A 1 178 ? 6.744 9.720 3.325 1.00 97.94 178 LYS A CA 1
ATOM 1317 C C . LYS A 1 178 ? 7.050 8.795 2.150 1.00 97.94 178 LYS A C 1
ATOM 1319 O O . LYS A 1 178 ? 7.869 7.891 2.258 1.00 97.94 178 LYS A O 1
ATOM 1324 N N . ILE A 1 179 ? 6.415 9.036 1.015 1.00 98.25 179 ILE A N 1
ATOM 1325 C CA . ILE A 1 179 ? 6.707 8.329 -0.230 1.00 98.25 179 ILE A CA 1
ATOM 1326 C C . ILE A 1 179 ? 7.958 8.946 -0.862 1.00 98.25 179 ILE A C 1
ATOM 1328 O O . ILE A 1 179 ? 7.989 10.152 -1.098 1.00 98.25 179 ILE A O 1
ATOM 1332 N N . VAL A 1 180 ? 8.961 8.128 -1.166 1.00 98.00 180 VAL A N 1
ATOM 1333 C CA . VAL A 1 180 ? 10.153 8.505 -1.935 1.00 98.00 180 VAL A CA 1
ATOM 1334 C C . VAL A 1 180 ? 10.079 7.795 -3.277 1.00 98.00 180 VAL A C 1
ATOM 1336 O O . VAL A 1 180 ? 10.112 6.569 -3.324 1.00 98.00 180 VAL A O 1
ATOM 1339 N N . TYR A 1 181 ? 9.970 8.546 -4.369 1.00 98.25 181 TYR A N 1
ATOM 1340 C CA . TYR A 1 181 ? 9.824 7.979 -5.708 1.00 98.25 181 TYR A CA 1
ATOM 1341 C C . TYR A 1 181 ? 11.125 8.112 -6.499 1.00 98.25 181 TYR A C 1
ATOM 1343 O O . TYR A 1 181 ? 11.561 9.215 -6.814 1.00 98.25 181 TYR A O 1
ATOM 1351 N N . LYS A 1 182 ? 11.765 6.979 -6.793 1.00 98.19 182 LYS A N 1
ATOM 1352 C CA . LYS A 1 182 ? 13.032 6.901 -7.526 1.00 98.19 182 LYS A CA 1
ATOM 1353 C C . LYS A 1 182 ? 12.769 6.482 -8.963 1.00 98.19 182 LYS A C 1
ATOM 1355 O O . LYS A 1 182 ? 12.195 5.423 -9.203 1.00 98.19 182 LYS A O 1
ATOM 1360 N N . VAL A 1 183 ? 13.208 7.299 -9.915 1.00 97.69 183 VAL A N 1
ATOM 1361 C CA . VAL A 1 183 ? 12.967 7.060 -11.341 1.00 97.69 183 VAL A CA 1
ATOM 1362 C C . VAL A 1 183 ? 14.288 6.894 -12.073 1.00 97.69 183 VAL A C 1
ATOM 1364 O O . VAL A 1 183 ? 15.138 7.780 -12.032 1.00 97.69 183 VAL A O 1
ATOM 1367 N N . GLU A 1 184 ? 14.433 5.780 -12.782 1.00 98.06 184 GLU A N 1
ATOM 1368 C CA . GLU A 1 184 ? 15.607 5.470 -13.594 1.00 98.06 184 GLU A CA 1
ATOM 1369 C C . GLU A 1 184 ? 15.293 5.533 -15.094 1.00 98.06 184 GLU A C 1
ATOM 1371 O O . GLU A 1 184 ? 14.181 5.242 -15.546 1.00 98.06 184 GLU A O 1
ATOM 1376 N N . ASP A 1 185 ? 16.299 5.916 -15.881 1.00 96.94 185 ASP A N 1
ATOM 1377 C CA . ASP A 1 185 ? 16.180 6.040 -17.331 1.00 96.94 185 ASP A CA 1
ATOM 1378 C C . ASP A 1 185 ? 16.435 4.700 -18.027 1.00 96.94 185 ASP A C 1
ATOM 1380 O O . ASP A 1 185 ? 17.554 4.185 -18.016 1.00 96.94 185 ASP A O 1
ATOM 1384 N N . ASN A 1 186 ? 15.410 4.156 -18.682 1.00 95.31 186 ASN A N 1
ATOM 1385 C CA . ASN A 1 186 ? 15.537 2.931 -19.473 1.00 95.31 186 ASN A CA 1
ATOM 1386 C C . ASN A 1 186 ? 15.863 3.192 -20.956 1.00 95.31 186 ASN A C 1
ATOM 1388 O O . ASN A 1 186 ? 16.104 2.240 -21.689 1.00 95.31 186 ASN A O 1
ATOM 1392 N N . GLN A 1 187 ? 15.851 4.451 -21.415 1.00 94.12 187 GLN A N 1
ATOM 1393 C CA . GLN A 1 187 ? 16.162 4.878 -22.793 1.00 94.12 187 GLN A CA 1
ATOM 1394 C C . GLN A 1 187 ? 15.358 4.202 -23.922 1.00 94.12 187 GLN A C 1
ATOM 1396 O O . GLN A 1 187 ? 15.674 4.385 -25.099 1.00 94.12 187 GLN A O 1
ATOM 1401 N N . GLY A 1 188 ? 14.314 3.434 -23.600 1.00 91.94 188 GLY A N 1
ATOM 1402 C CA . GLY A 1 188 ? 13.631 2.567 -24.560 1.00 91.94 188 GLY A CA 1
ATOM 1403 C C . GLY A 1 188 ? 14.403 1.290 -24.919 1.00 91.94 188 GLY A C 1
ATOM 1404 O O . GLY A 1 188 ? 14.030 0.624 -25.882 1.00 91.94 188 GLY A O 1
ATOM 1405 N N . ASP A 1 189 ? 15.445 0.933 -24.163 1.00 94.38 189 ASP A N 1
ATOM 1406 C CA . ASP A 1 189 ? 16.311 -0.220 -24.416 1.00 94.38 189 ASP A CA 1
ATOM 1407 C C . ASP A 1 189 ? 16.149 -1.337 -23.351 1.00 94.38 189 ASP A C 1
ATOM 1409 O O . ASP A 1 189 ? 16.150 -1.051 -22.150 1.00 94.38 189 ASP A O 1
ATOM 1413 N N . PRO A 1 190 ? 16.032 -2.621 -23.751 1.00 95.88 190 PRO A N 1
ATOM 1414 C CA . PRO A 1 190 ? 15.950 -3.767 -22.836 1.00 95.88 190 PRO A CA 1
ATOM 1415 C C . PRO A 1 190 ? 17.099 -3.907 -21.833 1.00 95.88 190 PRO A C 1
ATOM 1417 O O . PRO A 1 190 ? 16.857 -4.186 -20.657 1.00 95.88 190 PRO A O 1
ATOM 1420 N N . ALA A 1 191 ? 18.348 -3.712 -22.266 1.00 96.94 191 ALA A N 1
ATOM 1421 C CA . ALA A 1 191 ? 19.504 -3.861 -21.386 1.00 96.94 191 ALA A CA 1
ATOM 1422 C C . ALA A 1 191 ? 19.544 -2.726 -20.357 1.00 96.94 191 ALA A C 1
ATOM 1424 O O . ALA A 1 191 ? 19.768 -2.974 -19.172 1.00 96.94 191 ALA A O 1
ATOM 1425 N N . LYS A 1 192 ? 19.226 -1.497 -20.782 1.00 97.06 192 LYS A N 1
ATOM 1426 C CA . LYS A 1 192 ? 19.064 -0.355 -19.872 1.00 97.06 192 LYS A CA 1
ATOM 1427 C C . LYS A 1 192 ? 17.891 -0.516 -18.912 1.00 97.06 192 LYS A C 1
ATOM 1429 O O . LYS A 1 192 ? 18.023 -0.145 -17.750 1.00 97.06 192 LYS A O 1
ATOM 1434 N N . GLY A 1 193 ? 16.788 -1.127 -19.346 1.00 96.81 193 GLY A N 1
ATOM 1435 C CA . GLY A 1 193 ? 15.689 -1.525 -18.462 1.00 96.81 193 GLY A CA 1
ATOM 1436 C C . GLY A 1 193 ? 16.152 -2.449 -17.332 1.00 96.81 193 GLY A C 1
ATOM 1437 O O . GLY A 1 193 ? 15.872 -2.178 -16.166 1.00 96.81 193 GLY A O 1
ATOM 1438 N N . MET A 1 194 ? 16.930 -3.484 -17.659 1.00 98.00 194 MET A N 1
ATOM 1439 C CA . MET A 1 194 ? 17.485 -4.408 -16.663 1.00 98.00 194 MET A CA 1
ATOM 1440 C C . MET A 1 194 ? 18.489 -3.732 -15.718 1.00 98.00 194 MET A C 1
ATOM 1442 O O . MET A 1 194 ? 18.437 -3.960 -14.511 1.00 98.00 194 MET A O 1
ATOM 1446 N N . GLU A 1 195 ? 19.381 -2.881 -16.234 1.00 98.12 195 GLU A N 1
ATOM 1447 C CA . GLU A 1 195 ? 20.306 -2.093 -15.402 1.00 98.12 195 GLU A CA 1
ATOM 1448 C C . GLU A 1 195 ? 19.545 -1.200 -14.406 1.00 98.12 195 GLU A C 1
ATOM 1450 O O . GLU A 1 195 ? 19.855 -1.199 -13.212 1.00 98.12 195 GLU A O 1
ATOM 1455 N N . ALA A 1 196 ? 18.521 -0.486 -14.884 1.00 98.12 196 ALA A N 1
ATOM 1456 C CA . ALA A 1 196 ? 17.669 0.383 -14.078 1.00 98.12 196 ALA A CA 1
ATOM 1457 C C . ALA A 1 196 ? 16.936 -0.390 -12.971 1.00 98.12 196 ALA A C 1
ATOM 1459 O O . ALA A 1 196 ? 16.998 -0.010 -11.802 1.00 98.12 196 ALA A O 1
ATOM 1460 N N . VAL A 1 197 ? 16.283 -1.504 -13.316 1.00 98.25 197 VAL A N 1
ATOM 1461 C CA . VAL A 1 197 ? 15.535 -2.309 -12.340 1.00 98.25 197 VAL A CA 1
ATOM 1462 C C . VAL A 1 197 ? 16.455 -2.943 -11.306 1.00 98.25 197 VAL A C 1
ATOM 1464 O O . VAL A 1 197 ? 16.151 -2.880 -10.118 1.00 98.25 197 VAL A O 1
ATOM 1467 N N . ARG A 1 198 ? 17.616 -3.473 -11.703 1.00 98.00 198 ARG A N 1
ATOM 1468 C CA . ARG A 1 198 ? 18.584 -4.009 -10.734 1.00 98.00 198 ARG A CA 1
ATOM 1469 C C . ARG A 1 198 ? 19.097 -2.939 -9.786 1.00 98.00 198 ARG A C 1
ATOM 1471 O O . ARG A 1 198 ? 19.233 -3.203 -8.598 1.00 98.00 198 ARG A O 1
ATOM 1478 N N . LYS A 1 199 ? 19.350 -1.721 -10.267 1.00 98.31 199 LYS A N 1
ATOM 1479 C CA . LYS A 1 199 ? 19.711 -0.611 -9.380 1.00 98.31 199 LYS A CA 1
ATOM 1480 C C . LYS A 1 199 ? 18.596 -0.343 -8.363 1.00 98.31 199 LYS A C 1
ATOM 1482 O O . LYS A 1 199 ? 18.869 -0.339 -7.163 1.00 98.31 199 LYS A O 1
ATOM 1487 N N . LEU A 1 200 ? 17.352 -0.211 -8.826 1.00 98.44 200 LEU A N 1
ATOM 1488 C CA . LEU A 1 200 ? 16.195 0.048 -7.965 1.00 98.44 200 LEU A CA 1
ATOM 1489 C C . LEU A 1 200 ? 15.994 -1.058 -6.914 1.00 98.44 200 LEU A C 1
ATOM 1491 O O . LEU A 1 200 ? 15.846 -0.784 -5.723 1.00 98.44 200 LEU A O 1
ATOM 1495 N N . VAL A 1 201 ? 16.024 -2.319 -7.337 1.00 97.69 201 VAL A N 1
ATOM 1496 C CA . VAL A 1 201 ? 15.740 -3.475 -6.476 1.00 97.69 201 VAL A CA 1
ATOM 1497 C C . VAL A 1 201 ? 16.928 -3.821 -5.579 1.00 97.69 201 VAL A C 1
ATOM 1499 O O . VAL A 1 201 ? 16.773 -4.018 -4.374 1.00 97.69 201 VAL A O 1
ATOM 1502 N N . GLU A 1 202 ? 18.138 -3.888 -6.131 1.00 96.44 202 GLU A N 1
ATOM 1503 C CA . GLU A 1 202 ? 19.299 -4.415 -5.413 1.00 96.44 202 GLU A CA 1
ATOM 1504 C C . GLU A 1 202 ? 20.037 -3.343 -4.613 1.00 96.44 202 GLU A C 1
ATOM 1506 O O . GLU A 1 202 ? 20.502 -3.651 -3.512 1.00 96.44 202 GLU A O 1
ATOM 1511 N N . GLN A 1 203 ? 20.143 -2.115 -5.131 1.00 96.75 203 GLN A N 1
ATOM 1512 C CA . GLN A 1 203 ? 20.906 -1.032 -4.497 1.00 96.75 203 GLN A CA 1
ATOM 1513 C C . GLN A 1 203 ? 19.998 -0.096 -3.709 1.00 96.75 203 GLN A C 1
ATOM 1515 O O . GLN A 1 203 ? 20.221 0.128 -2.522 1.00 96.75 203 GLN A O 1
ATOM 1520 N N . ASP A 1 204 ? 18.956 0.421 -4.357 1.00 96.81 204 ASP A N 1
ATOM 1521 C CA . ASP A 1 204 ? 18.029 1.366 -3.740 1.00 96.81 204 ASP A CA 1
ATOM 1522 C C . ASP A 1 204 ? 17.006 0.693 -2.825 1.00 96.81 204 ASP A C 1
ATOM 1524 O O . ASP A 1 204 ? 16.338 1.398 -2.064 1.00 96.81 204 ASP A O 1
ATOM 1528 N N . LYS A 1 205 ? 16.920 -0.644 -2.885 1.00 96.00 205 LYS A N 1
ATOM 1529 C CA . LYS A 1 205 ? 16.033 -1.487 -2.080 1.00 96.00 205 LYS A CA 1
ATOM 1530 C C . LYS A 1 205 ? 14.599 -0.972 -2.107 1.00 96.00 205 LYS A C 1
ATOM 1532 O O . LYS A 1 205 ? 14.000 -0.807 -1.052 1.00 96.00 205 LYS A O 1
ATOM 1537 N N . VAL A 1 206 ? 14.060 -0.673 -3.288 1.00 97.94 206 VAL A N 1
ATOM 1538 C CA . VAL A 1 206 ? 12.666 -0.221 -3.397 1.00 97.94 206 VAL A CA 1
ATOM 1539 C C . VAL A 1 206 ? 11.697 -1.296 -2.906 1.00 97.94 206 VAL A C 1
ATOM 1541 O O . VAL A 1 206 ? 11.967 -2.491 -3.012 1.00 97.94 206 VAL A O 1
ATOM 1544 N N . PHE A 1 207 ? 10.560 -0.854 -2.378 1.00 97.00 207 PHE A N 1
ATOM 1545 C CA . PHE A 1 207 ? 9.467 -1.731 -1.976 1.00 97.00 207 PHE A CA 1
ATOM 1546 C C . PHE A 1 207 ? 8.740 -2.313 -3.185 1.00 97.00 207 PHE A C 1
ATOM 1548 O O . PHE A 1 207 ? 8.411 -3.492 -3.199 1.00 97.00 207 PHE A O 1
ATOM 1555 N N . ALA A 1 208 ? 8.486 -1.474 -4.187 1.00 97.88 208 ALA A N 1
ATOM 1556 C CA . ALA A 1 208 ? 7.730 -1.833 -5.376 1.00 97.88 208 ALA A CA 1
ATOM 1557 C C . ALA A 1 208 ? 8.196 -1.008 -6.576 1.00 97.88 208 ALA A C 1
ATOM 1559 O O . ALA A 1 208 ? 8.678 0.120 -6.420 1.00 97.88 208 ALA A O 1
ATOM 1560 N N . ILE A 1 209 ? 7.992 -1.558 -7.767 1.00 98.06 209 ILE A N 1
ATOM 1561 C CA . ILE A 1 209 ? 8.055 -0.840 -9.034 1.00 98.06 209 ILE A CA 1
ATOM 1562 C C . ILE A 1 209 ? 6.640 -0.357 -9.368 1.00 98.06 209 ILE A C 1
ATOM 1564 O O . ILE A 1 209 ? 5.698 -1.141 -9.357 1.00 98.06 209 ILE A O 1
ATOM 1568 N N . VAL A 1 210 ? 6.458 0.941 -9.613 1.00 97.12 210 VAL A N 1
ATOM 1569 C CA . VAL A 1 210 ? 5.133 1.555 -9.781 1.00 97.12 210 VAL A CA 1
ATOM 1570 C C . VAL A 1 210 ? 5.117 2.467 -10.999 1.00 97.12 210 VAL A C 1
ATOM 1572 O O . VAL A 1 210 ? 5.854 3.445 -11.050 1.00 97.12 210 VAL A O 1
ATOM 1575 N N . GLY A 1 211 ? 4.240 2.195 -11.966 1.00 93.88 211 GLY A N 1
ATOM 1576 C CA . GLY A 1 211 ? 4.020 3.087 -13.109 1.00 93.88 211 GLY A CA 1
ATOM 1577 C C . GLY A 1 211 ? 5.156 3.105 -14.136 1.00 93.88 211 GLY A C 1
ATOM 1578 O O . GLY A 1 211 ? 5.293 4.082 -14.877 1.00 93.88 211 GLY A O 1
ATOM 1579 N N . SER A 1 212 ? 5.984 2.058 -14.180 1.00 94.62 212 SER A N 1
ATOM 1580 C CA . SER A 1 212 ? 7.054 1.932 -15.177 1.00 94.62 212 SER A CA 1
ATOM 1581 C C . SER A 1 212 ? 6.501 1.905 -16.599 1.00 94.62 212 SER A C 1
ATOM 1583 O O . SER A 1 212 ? 5.403 1.405 -16.844 1.00 94.62 212 SER A O 1
ATOM 1585 N N . LEU A 1 213 ? 7.276 2.445 -17.542 1.00 92.31 213 LEU A N 1
ATOM 1586 C CA . LEU A 1 213 ? 6.848 2.649 -18.924 1.00 92.31 213 LEU A CA 1
ATOM 1587 C C . LEU A 1 213 ? 7.822 2.008 -19.914 1.00 92.31 213 LEU A C 1
ATOM 1589 O O . LEU A 1 213 ? 9.018 2.321 -19.915 1.00 92.31 213 LEU A O 1
ATOM 1593 N N . GLY A 1 214 ? 7.273 1.214 -20.834 1.00 88.56 214 GLY A N 1
ATOM 1594 C CA . GLY A 1 214 ? 7.944 0.800 -22.067 1.00 88.56 214 GLY A CA 1
ATOM 1595 C C . GLY A 1 214 ? 7.743 -0.672 -22.412 1.00 88.56 214 GLY A C 1
ATOM 1596 O O . GLY A 1 214 ? 8.024 -1.533 -21.594 1.00 88.56 214 GLY A O 1
ATOM 1597 N N . ASP A 1 215 ? 7.353 -0.963 -23.655 1.00 89.38 215 ASP A N 1
ATOM 1598 C CA . ASP A 1 215 ? 7.072 -2.335 -24.103 1.00 89.38 215 ASP A CA 1
ATOM 1599 C C . ASP A 1 215 ? 8.302 -3.248 -24.006 1.00 89.38 215 ASP A C 1
ATOM 1601 O O . ASP A 1 215 ? 8.339 -4.175 -23.199 1.00 89.38 215 ASP A O 1
ATOM 1605 N N . SER A 1 216 ? 9.344 -2.964 -24.791 1.00 92.56 216 SER A N 1
ATOM 1606 C CA . SER A 1 216 ? 10.554 -3.794 -24.815 1.00 92.56 216 SER A CA 1
ATOM 1607 C C . SER A 1 216 ? 11.362 -3.734 -23.509 1.00 92.56 216 SER A C 1
ATOM 1609 O O . SER A 1 216 ? 11.792 -4.790 -23.043 1.00 92.56 216 SER A O 1
ATOM 1611 N N . PRO A 1 217 ? 11.586 -2.555 -22.885 1.00 94.19 217 PRO A N 1
ATOM 1612 C CA . PRO A 1 217 ? 12.341 -2.479 -21.636 1.00 94.19 217 PRO A CA 1
ATOM 1613 C C . PRO A 1 217 ? 11.662 -3.181 -20.470 1.00 94.19 217 PRO A C 1
ATOM 1615 O O . PRO A 1 217 ? 12.349 -3.788 -19.654 1.00 94.19 217 PRO A O 1
ATOM 1618 N N . HIS A 1 218 ? 10.333 -3.096 -20.378 1.00 95.19 218 HIS A N 1
ATOM 1619 C CA . HIS A 1 218 ? 9.609 -3.701 -19.270 1.00 95.19 218 HIS A CA 1
ATOM 1620 C C . HIS A 1 218 ? 9.417 -5.212 -19.469 1.00 95.19 218 HIS A C 1
ATOM 1622 O O . HIS A 1 218 ? 9.586 -5.986 -18.531 1.00 95.19 218 HIS A O 1
ATOM 1628 N N . ALA A 1 219 ? 9.211 -5.671 -20.710 1.00 94.69 219 ALA A N 1
ATOM 1629 C CA . ALA A 1 219 ? 9.177 -7.104 -21.011 1.00 94.69 219 ALA A CA 1
ATOM 1630 C C . ALA A 1 219 ? 10.477 -7.820 -20.602 1.00 94.69 219 ALA A C 1
ATOM 1632 O O . ALA A 1 219 ? 10.444 -8.969 -20.173 1.00 94.69 219 ALA A O 1
ATOM 1633 N N . ALA A 1 220 ? 11.623 -7.135 -20.687 1.00 95.75 220 ALA A N 1
ATOM 1634 C CA . ALA A 1 220 ? 12.920 -7.699 -20.322 1.00 95.75 220 ALA A CA 1
ATOM 1635 C C . ALA A 1 220 ? 13.109 -7.924 -18.812 1.00 95.75 220 ALA A C 1
ATOM 1637 O O . ALA A 1 220 ? 13.941 -8.743 -18.429 1.00 95.75 220 ALA A O 1
ATOM 1638 N N . VAL A 1 221 ? 12.375 -7.202 -17.960 1.00 96.62 221 VAL A N 1
ATOM 1639 C CA . VAL A 1 221 ? 12.516 -7.254 -16.491 1.00 96.62 221 VAL A CA 1
ATOM 1640 C C . VAL A 1 221 ? 11.398 -8.035 -15.807 1.00 96.62 221 VAL A C 1
ATOM 1642 O O . VAL A 1 221 ? 11.494 -8.298 -14.613 1.00 96.62 221 VAL A O 1
ATOM 1645 N N . TRP A 1 222 ? 10.362 -8.421 -16.553 1.00 95.50 222 TRP A N 1
ATOM 1646 C CA . TRP A 1 222 ? 9.139 -9.016 -16.018 1.00 95.50 222 TRP A CA 1
ATOM 1647 C C . TRP A 1 222 ? 9.385 -10.300 -15.213 1.00 95.50 222 TRP A C 1
ATOM 1649 O O . TRP A 1 222 ? 8.920 -10.411 -14.077 1.00 95.50 222 TRP A O 1
ATOM 1659 N N . GLU A 1 223 ? 10.189 -11.220 -15.756 1.00 96.00 223 GLU A N 1
ATOM 1660 C CA . GLU A 1 223 ? 10.585 -12.447 -15.049 1.00 96.00 223 GLU A CA 1
ATOM 1661 C C . GLU A 1 223 ? 11.407 -12.129 -13.800 1.00 96.00 223 GLU A C 1
ATOM 1663 O O . GLU A 1 223 ? 11.107 -12.620 -12.721 1.00 96.00 223 GLU A O 1
ATOM 1668 N N . TYR A 1 224 ? 12.394 -11.234 -13.912 1.00 97.31 224 TYR A N 1
ATOM 1669 C CA . TYR A 1 224 ? 13.238 -10.851 -12.780 1.00 97.31 224 TYR A CA 1
ATOM 1670 C C . TYR A 1 224 ? 12.414 -10.285 -11.615 1.00 97.31 224 TYR A C 1
ATOM 1672 O O . TYR A 1 224 ? 12.663 -10.642 -10.466 1.00 97.31 224 TYR A O 1
ATOM 1680 N N . LEU A 1 225 ? 11.436 -9.416 -11.893 1.00 96.81 225 LEU A N 1
ATOM 1681 C CA . LEU A 1 225 ? 10.582 -8.830 -10.857 1.00 96.81 225 LEU A CA 1
ATOM 1682 C C . LEU A 1 225 ? 9.717 -9.890 -10.166 1.00 96.81 225 LEU A C 1
ATOM 1684 O O . LEU A 1 225 ? 9.617 -9.878 -8.942 1.00 96.81 225 LEU A O 1
ATOM 1688 N N . ASN A 1 226 ? 9.164 -10.842 -10.923 1.00 95.31 226 ASN A N 1
ATOM 1689 C CA . ASN A 1 226 ? 8.347 -11.918 -10.361 1.00 95.31 226 ASN A CA 1
ATOM 1690 C C . ASN A 1 226 ? 9.180 -12.957 -9.595 1.00 95.31 226 ASN A C 1
ATOM 1692 O O . ASN A 1 226 ? 8.792 -13.342 -8.495 1.00 95.31 226 ASN A O 1
ATOM 1696 N N . GLU A 1 227 ? 10.344 -13.359 -10.114 1.00 95.25 227 GLU A N 1
ATOM 1697 C CA . GLU A 1 227 ? 11.279 -14.270 -9.435 1.00 95.25 227 GLU A CA 1
ATOM 1698 C C . GLU A 1 227 ? 11.803 -13.694 -8.111 1.00 95.25 227 GLU A C 1
ATOM 1700 O O . GLU A 1 227 ? 12.051 -14.442 -7.167 1.00 95.25 227 GLU A O 1
ATOM 1705 N N . ASN A 1 228 ? 11.976 -12.369 -8.035 1.00 94.56 228 ASN A N 1
ATOM 1706 C CA . ASN A 1 228 ? 12.425 -11.674 -6.824 1.00 94.56 228 ASN A CA 1
ATOM 1707 C C . ASN A 1 228 ? 11.267 -11.171 -5.951 1.00 94.56 228 ASN A C 1
ATOM 1709 O O . ASN A 1 228 ? 11.519 -10.447 -4.988 1.00 94.56 228 ASN A O 1
ATOM 1713 N N . GLU A 1 229 ? 10.024 -11.541 -6.277 1.00 94.81 229 GLU A N 1
ATOM 1714 C CA . GLU A 1 229 ? 8.828 -11.188 -5.504 1.00 94.81 229 GLU A CA 1
ATOM 1715 C C . GLU A 1 229 ? 8.676 -9.671 -5.280 1.00 94.81 229 GLU A C 1
ATOM 1717 O O . GLU A 1 229 ? 8.233 -9.211 -4.226 1.00 94.81 229 GLU A O 1
ATOM 1722 N N . VAL A 1 230 ? 9.076 -8.870 -6.273 1.00 96.56 230 VAL A N 1
ATOM 1723 C CA . VAL A 1 230 ? 8.967 -7.410 -6.234 1.00 96.56 230 VAL A CA 1
ATOM 1724 C C . VAL A 1 230 ? 7.618 -7.008 -6.828 1.00 96.56 230 VAL A C 1
ATOM 1726 O O . VAL A 1 230 ? 7.405 -7.240 -8.019 1.00 96.56 230 VAL A O 1
ATOM 1729 N N . PRO A 1 231 ? 6.717 -6.366 -6.058 1.00 96.81 231 PRO A N 1
ATOM 1730 C CA . PRO A 1 231 ? 5.466 -5.853 -6.596 1.00 96.81 231 PRO A CA 1
ATOM 1731 C C . PRO A 1 231 ? 5.716 -4.890 -7.759 1.00 96.81 231 PRO A C 1
ATOM 1733 O O . PRO A 1 231 ? 6.444 -3.905 -7.618 1.00 96.81 231 PRO A O 1
ATOM 1736 N N . ASP A 1 232 ? 5.080 -5.167 -8.887 1.00 95.94 232 ASP A N 1
ATOM 1737 C CA . ASP A 1 232 ? 5.200 -4.441 -10.142 1.00 95.94 232 ASP A CA 1
ATOM 1738 C C . ASP A 1 232 ? 3.817 -3.955 -10.584 1.00 95.94 232 ASP A C 1
ATOM 1740 O O . ASP A 1 232 ? 2.979 -4.687 -11.109 1.00 95.94 232 ASP A O 1
ATOM 1744 N N . ILE A 1 233 ? 3.526 -2.703 -10.256 1.00 94.88 233 ILE A N 1
ATOM 1745 C CA . ILE A 1 233 ? 2.166 -2.187 -10.180 1.00 94.88 233 ILE A CA 1
ATOM 1746 C C . ILE A 1 233 ? 1.963 -1.096 -11.224 1.00 94.88 233 ILE A C 1
ATOM 1748 O O . ILE A 1 233 ? 2.747 -0.154 -11.329 1.00 94.88 233 ILE A O 1
ATOM 1752 N N . LEU A 1 234 ? 0.849 -1.178 -11.951 1.00 92.69 234 LEU A N 1
ATOM 1753 C CA . LEU A 1 234 ? 0.470 -0.235 -13.003 1.00 92.69 234 LEU A CA 1
ATOM 1754 C C . LEU A 1 234 ? 1.498 -0.187 -14.141 1.00 92.69 234 LEU A C 1
ATOM 1756 O O . LEU A 1 234 ? 1.914 0.893 -14.566 1.00 92.69 234 LEU A O 1
ATOM 1760 N N . VAL A 1 235 ? 1.873 -1.356 -14.664 1.00 92.75 235 VAL A N 1
ATOM 1761 C CA . VAL A 1 235 ? 2.735 -1.453 -15.848 1.00 92.75 235 VAL A CA 1
ATOM 1762 C C . VAL A 1 235 ? 2.111 -0.680 -17.008 1.00 92.75 235 VAL A C 1
ATOM 1764 O O . VAL A 1 235 ? 1.011 -0.995 -17.475 1.00 92.75 235 VAL A O 1
ATOM 1767 N N . SER A 1 236 ? 2.821 0.346 -17.471 1.00 89.38 236 SER A N 1
ATOM 1768 C CA . SER A 1 236 ? 2.414 1.218 -18.566 1.00 89.38 236 SER A CA 1
ATOM 1769 C C . SER A 1 236 ? 3.090 0.738 -19.851 1.00 89.38 236 SER A C 1
ATOM 1771 O O . SER A 1 236 ? 4.142 1.216 -20.274 1.00 89.38 236 SER A O 1
ATOM 1773 N N . ALA A 1 237 ? 2.512 -0.294 -20.450 1.00 85.12 237 ALA A N 1
ATOM 1774 C CA . ALA A 1 237 ? 2.977 -0.886 -21.696 1.00 85.12 237 ALA A CA 1
ATOM 1775 C C . ALA A 1 237 ? 1.776 -1.464 -22.455 1.00 85.12 237 ALA A C 1
ATOM 1777 O O . ALA A 1 237 ? 0.812 -1.927 -21.841 1.00 85.12 237 ALA A O 1
ATOM 1778 N N . GLY A 1 238 ? 1.830 -1.414 -23.785 1.00 80.44 238 GLY A N 1
ATOM 1779 C CA . GLY A 1 238 ? 0.772 -1.883 -24.680 1.00 80.44 238 GLY A CA 1
ATOM 1780 C C . GLY A 1 238 ? 0.846 -3.379 -24.997 1.00 80.44 238 GLY A C 1
ATOM 1781 O O . GLY A 1 238 ? -0.036 -3.909 -25.672 1.00 80.44 238 GLY A O 1
ATOM 1782 N N . ALA A 1 239 ? 1.888 -4.080 -24.545 1.00 82.75 239 ALA A N 1
ATOM 1783 C CA . ALA A 1 239 ? 1.984 -5.523 -24.723 1.00 82.75 239 ALA A CA 1
ATOM 1784 C C . ALA A 1 239 ? 0.970 -6.260 -23.827 1.00 82.75 239 ALA A C 1
ATOM 1786 O O . ALA A 1 239 ? 1.017 -6.160 -22.606 1.00 82.75 239 ALA A O 1
ATOM 1787 N N . HIS A 1 240 ? 0.098 -7.068 -24.434 1.00 83.31 240 HIS A N 1
ATOM 1788 C CA . HIS A 1 240 ? -0.914 -7.873 -23.729 1.00 83.31 240 HIS A CA 1
ATOM 1789 C C . HIS A 1 240 ? -0.342 -8.883 -22.714 1.00 83.31 240 HIS A C 1
ATOM 1791 O O . HIS A 1 240 ? -1.077 -9.397 -21.876 1.00 83.31 240 HIS A O 1
ATOM 1797 N N . MET A 1 241 ? 0.952 -9.207 -22.809 1.00 86.38 241 MET A N 1
ATOM 1798 C CA . MET A 1 241 ? 1.584 -10.256 -22.006 1.00 86.38 241 MET A CA 1
ATOM 1799 C C . MET A 1 241 ? 1.485 -9.999 -20.497 1.00 86.38 241 MET A C 1
ATOM 1801 O O . MET A 1 241 ? 1.247 -10.943 -19.752 1.00 86.38 241 MET A O 1
ATOM 1805 N N . PHE A 1 242 ? 1.558 -8.738 -20.059 1.00 86.94 242 PHE A N 1
ATOM 1806 C CA . PHE A 1 242 ? 1.560 -8.374 -18.636 1.00 86.94 242 PHE A CA 1
ATOM 1807 C C . PHE A 1 242 ? 0.228 -8.640 -17.919 1.00 86.94 242 PHE A C 1
ATOM 1809 O O . PHE A 1 242 ? 0.197 -8.700 -16.694 1.00 86.94 242 PHE A O 1
ATOM 1816 N N . GLY A 1 243 ? -0.865 -8.810 -18.667 1.00 84.44 243 GLY A N 1
ATOM 1817 C CA . GLY A 1 243 ? -2.170 -9.227 -18.149 1.00 84.44 243 GLY A CA 1
ATOM 1818 C C . GLY A 1 243 ? -2.574 -10.647 -18.556 1.00 84.44 243 GLY A C 1
ATOM 1819 O O . GLY A 1 243 ? -3.631 -11.120 -18.139 1.00 84.44 243 GLY A O 1
ATOM 1820 N N . ALA A 1 244 ? -1.774 -11.329 -19.382 1.00 86.75 244 ALA A N 1
ATOM 1821 C CA . ALA A 1 244 ? -2.144 -12.612 -19.978 1.00 86.75 244 ALA A CA 1
ATOM 1822 C C . ALA A 1 244 ? -1.942 -13.811 -19.036 1.00 86.75 244 ALA A C 1
ATOM 1824 O O . ALA A 1 244 ? -2.681 -14.789 -19.155 1.00 86.75 244 ALA A O 1
ATOM 1825 N N . ASP A 1 245 ? -0.977 -13.741 -18.112 1.00 88.12 245 ASP A N 1
ATOM 1826 C CA . ASP A 1 245 ? -0.671 -14.818 -17.160 1.00 88.12 245 ASP A CA 1
ATOM 1827 C C . ASP A 1 245 ? -0.527 -14.317 -15.706 1.00 88.12 245 ASP A C 1
ATOM 1829 O O . ASP A 1 245 ? 0.562 -14.301 -15.136 1.00 88.12 245 ASP A O 1
ATOM 1833 N N . PRO A 1 246 ? -1.631 -13.921 -15.051 1.00 87.31 246 PRO A N 1
ATOM 1834 C CA . PRO A 1 246 ? -1.590 -13.483 -13.656 1.00 87.31 246 PRO A CA 1
ATOM 1835 C C . PRO A 1 246 ? -1.293 -14.622 -12.662 1.00 87.31 246 PRO A C 1
ATOM 1837 O O . PRO A 1 246 ? -1.052 -14.350 -11.488 1.00 87.31 246 PRO A O 1
ATOM 1840 N N . GLN A 1 247 ? -1.360 -15.894 -13.082 1.00 88.50 247 GLN A N 1
ATOM 1841 C CA . GLN A 1 247 ? -1.014 -17.026 -12.213 1.00 88.50 247 GLN A CA 1
ATOM 1842 C C . GLN A 1 247 ? 0.493 -17.294 -12.214 1.00 88.50 247 GLN A C 1
ATOM 1844 O O . GLN A 1 247 ? 1.041 -17.599 -11.156 1.00 88.50 247 GLN A O 1
ATOM 1849 N N . GLY A 1 248 ? 1.145 -17.177 -13.375 1.00 89.94 248 GLY A N 1
ATOM 1850 C CA . GLY A 1 248 ? 2.600 -17.252 -13.515 1.00 89.94 248 GLY A CA 1
ATOM 1851 C C . GLY A 1 248 ? 3.320 -16.007 -13.000 1.00 89.94 248 GLY A C 1
ATOM 1852 O O . GLY A 1 248 ? 4.404 -16.128 -12.433 1.00 89.94 248 GLY A O 1
ATOM 1853 N N . HIS A 1 249 ? 2.684 -14.834 -13.105 1.00 94.25 249 HIS A N 1
ATOM 1854 C CA . HIS A 1 249 ? 3.269 -13.545 -12.723 1.00 94.25 249 HIS A CA 1
ATOM 1855 C C . HIS A 1 249 ? 2.392 -12.786 -11.713 1.00 94.25 249 HIS A C 1
ATOM 1857 O O . HIS A 1 249 ? 1.877 -11.705 -12.015 1.00 94.25 249 HIS A O 1
ATOM 1863 N N . PRO A 1 250 ? 2.193 -13.331 -10.495 1.00 93.38 250 PRO A N 1
ATOM 1864 C CA . PRO A 1 250 ? 1.259 -12.775 -9.515 1.00 93.38 250 PRO A CA 1
ATOM 1865 C C . PRO A 1 250 ? 1.698 -11.421 -8.940 1.00 93.38 250 PRO A C 1
ATOM 1867 O O . PRO A 1 250 ? 0.894 -10.746 -8.296 1.00 93.38 250 PRO A O 1
ATOM 1870 N N . TRP A 1 251 ? 2.956 -11.022 -9.146 1.00 94.62 251 TRP A N 1
ATOM 1871 C CA . TRP A 1 251 ? 3.489 -9.752 -8.658 1.00 94.62 251 TRP A CA 1
ATOM 1872 C C . TRP A 1 251 ? 3.250 -8.592 -9.623 1.00 94.62 251 TRP A C 1
ATOM 1874 O O . TRP A 1 251 ? 3.481 -7.448 -9.238 1.00 94.62 251 TRP A O 1
ATOM 1884 N N . THR A 1 252 ? 2.753 -8.860 -10.834 1.00 94.62 252 THR A N 1
ATOM 1885 C CA . THR A 1 252 ? 2.546 -7.844 -11.869 1.00 94.62 252 THR A CA 1
ATOM 1886 C C . THR A 1 252 ? 1.070 -7.485 -12.037 1.00 94.62 252 THR A C 1
ATOM 1888 O O . THR A 1 252 ? 0.204 -8.346 -12.178 1.00 94.62 252 THR A O 1
ATOM 1891 N N . VAL A 1 253 ? 0.779 -6.183 -12.085 1.00 92.31 253 VAL A N 1
ATOM 1892 C CA . VAL A 1 253 ? -0.545 -5.644 -12.417 1.00 92.31 253 VAL A CA 1
ATOM 1893 C C . VAL A 1 253 ? -0.411 -4.622 -13.542 1.00 92.31 253 VAL A C 1
ATOM 1895 O O . VAL A 1 253 ? 0.145 -3.538 -13.353 1.00 92.31 253 VAL A O 1
ATOM 1898 N N . GLN A 1 254 ? -0.962 -4.938 -14.713 1.00 88.69 254 GLN A N 1
ATOM 1899 C CA . GLN A 1 254 ? -0.956 -4.035 -15.864 1.00 88.69 254 GLN A CA 1
ATOM 1900 C C . GLN A 1 254 ? -1.912 -2.847 -15.669 1.00 88.69 254 GLN A C 1
ATOM 1902 O O . GLN A 1 254 ? -3.016 -2.998 -15.147 1.00 88.69 254 GLN A O 1
ATOM 1907 N N . MET A 1 255 ? -1.494 -1.647 -16.090 1.00 84.94 255 MET A N 1
ATOM 1908 C CA . MET A 1 255 ? -2.353 -0.454 -16.078 1.00 84.94 255 MET A CA 1
ATOM 1909 C C . MET A 1 255 ? -3.305 -0.426 -17.277 1.00 84.94 255 MET A C 1
ATOM 1911 O O . MET A 1 255 ? -4.465 -0.035 -17.143 1.00 84.94 255 MET A O 1
ATOM 1915 N N . MET A 1 256 ? -2.787 -0.762 -18.460 1.00 72.94 256 MET A N 1
ATOM 1916 C CA . MET A 1 256 ? -3.546 -0.755 -19.710 1.00 72.94 256 MET A CA 1
ATOM 1917 C C . MET A 1 256 ? -4.225 -2.119 -19.918 1.00 72.94 256 MET A C 1
ATOM 1919 O O . MET A 1 256 ? -3.549 -3.129 -19.742 1.00 72.94 256 MET A O 1
ATOM 1923 N N . PRO A 1 257 ? -5.528 -2.163 -20.248 1.00 61.00 257 PRO A N 1
ATOM 1924 C CA . PRO A 1 257 ? -6.232 -3.408 -20.554 1.00 61.00 257 PRO A CA 1
ATOM 1925 C C . PRO A 1 257 ? -5.837 -4.010 -21.909 1.00 61.00 257 PRO A C 1
ATOM 1927 O O . PRO A 1 257 ? -5.376 -3.250 -22.794 1.00 61.00 257 PRO A O 1
#

Foldseek 3Di:
DDDPPCPVPGPCPDDDPPDDDDDPDDDDDDDDDDDPDPFPPPCAAKTFQADAQDKTKIWGAHAWFAFPQNRNCRSPVQQFAKKWFADPPPRDIFIDGPPCPVPGDCGGDHHGGIMITGTHHDPPPPPPAFQDDPAAAEEEAEEACDAPCNVPPVVPVVVVVVVLVVCCVPVVHDPNYRYHYYYAHQNLPQVSLVVRVCCVCVPVRHNAYEQYDHANNCVSCQVVCQVVVHQYYQYHYPDCPQVPCCPSRVSGDHNPD

Radius of gyration: 26.39 Å; chains: 1; bounding box: 59×51×66 Å

Sequence (257 aa):
RYFRGRPEISNLATLDNGQGVIALGSRVSAASIVNDEPLRAAANGMLDCPQAGKWAIAVWAGDDGTDTEQAFATCGEEAVTVAYSIDPDTQLWFRWFAGRPEISNLTALNNMQGIIALGVGTPTPAGQVNGITDTEIILGAHTPLSGAFGAVYARIPQTVEAYFNYINDTQGGVCGRKIVYKVEDNQGDPAKGMEAVRKLVEQDKVFAIVGSLGDSPHAAVWEYLNENEVPDILVSAGAHMFGADPQGHPWTVQMMP